Protein AF-A0A1F3ESB6-F1 (afdb_monomer)

Secondary structure (DSSP, 8-state):
-HHHHHS-S-GGGS-HHHHHHHHHHHHHHHHHHHHS--BSSTT-B---HHHHHHHHHHHH-HHHHHHHHHHHHHHHHHH-STTHHHHHHHHHHHHHHHHHHHHH-TTTTTS-HHHHHHHHHHHHHHHHHHHGGGS-HHHHHHHHHHHHHHHHHHHHHHHHHHHHHHHHHHHHHHHHHHHHHHHHHHHHHHHTT-PPPEEEETTTTEEEE---

Foldseek 3Di:
DLLLVQLDPCLVPDDLVNLLVLLVVLLVVLVVCVVDFDPPDVLATDPLSLLSLLLCCQRSHDSSSVSSLCSNLVVLCVVDDQCSQLVNQLSVLSNVLSNCLNVVPVCCLPPPVLVSQLVSLQVSLVVSLVSLVSGDPVCSVVHCVVVVVCSNPVRSVVSSVVNVVSSCVSVVSVVVVVVVVVVVVVVCVCVVPVAWDWDADPVVRDIDTDDD

Mean predicted aligned error: 8.7 Å

Nearest PDB structures (foldseek):
  3p5n-assembly1_B  TM=6.192E-01  e=6.465E-02  Staphylococcus aureus subsp. aureus TCH60
  5kc4-assembly1_A  TM=6.763E-01  e=2.642E-01  Thermotoga maritima MSB8
  4tkr-assembly1_A  TM=5.508E-01  e=2.773E-01  Listeria monocytogenes
  3rlb-assembly2_B  TM=5.248E-01  e=3.711E-01  Lactococcus cremoris subsp. cremoris NZ9000

Structure (mmCIF, N/CA/C/O backbone):
data_AF-A0A1F3ESB6-F1
#
_entry.id   AF-A0A1F3ESB6-F1
#
loop_
_atom_site.group_PDB
_atom_site.id
_atom_site.type_symbol
_atom_site.label_atom_id
_atom_site.label_alt_id
_atom_site.label_comp_id
_atom_site.label_asym_id
_atom_site.label_entity_id
_atom_site.label_seq_id
_atom_site.pdbx_PDB_ins_code
_atom_site.Cartn_x
_atom_site.Cartn_y
_atom_site.Cartn_z
_atom_site.occupancy
_atom_site.B_iso_or_equiv
_atom_site.auth_seq_id
_atom_site.auth_comp_id
_atom_site.auth_asym_id
_atom_site.auth_atom_id
_atom_site.pdbx_PDB_model_num
ATOM 1 N N . MET A 1 1 ? -1.975 -8.663 21.897 1.00 48.38 1 MET A N 1
ATOM 2 C CA . MET A 1 1 ? -1.328 -7.373 22.244 1.00 48.38 1 MET A CA 1
ATOM 3 C C . MET A 1 1 ? -0.694 -6.646 21.050 1.00 48.38 1 MET A C 1
ATOM 5 O O . MET A 1 1 ? -1.066 -5.509 20.803 1.00 48.38 1 MET A O 1
ATOM 9 N N . LEU A 1 2 ? 0.247 -7.240 20.294 1.00 40.19 2 LEU A N 1
ATOM 10 C CA . LEU A 1 2 ? 0.890 -6.563 19.142 1.00 40.19 2 LEU A CA 1
ATOM 11 C C . LEU A 1 2 ? -0.073 -6.343 17.956 1.00 40.19 2 LEU A C 1
ATOM 13 O O . LEU A 1 2 ? -0.133 -5.248 17.402 1.00 40.19 2 LEU A O 1
ATOM 17 N N . TYR A 1 3 ? -0.873 -7.361 17.626 1.00 48.06 3 TYR A N 1
ATOM 18 C CA . TYR A 1 3 ? -1.925 -7.314 16.599 1.00 48.06 3 TYR A CA 1
ATOM 19 C C . TYR A 1 3 ? -3.021 -6.276 16.917 1.00 48.06 3 TYR A C 1
ATOM 21 O O . TYR A 1 3 ? -3.396 -5.463 16.074 1.00 48.06 3 TYR A O 1
ATOM 29 N N . ASP A 1 4 ? -3.437 -6.237 18.179 1.00 52.25 4 ASP A N 1
ATOM 30 C CA . ASP A 1 4 ? -4.459 -5.346 18.749 1.00 52.25 4 ASP A CA 1
ATOM 31 C C . ASP A 1 4 ? -4.099 -3.853 18.636 1.00 52.25 4 ASP A C 1
ATOM 33 O O . ASP A 1 4 ? -4.958 -2.976 18.519 1.00 52.25 4 ASP A O 1
ATOM 37 N N . TYR A 1 5 ? -2.799 -3.543 18.651 1.00 55.94 5 TYR A N 1
ATOM 38 C CA . TYR A 1 5 ? -2.293 -2.175 18.576 1.00 55.94 5 TYR A CA 1
ATOM 39 C C . TYR A 1 5 ? -2.117 -1.688 17.129 1.00 55.94 5 TYR A C 1
ATOM 41 O O . TYR A 1 5 ? -2.210 -0.485 1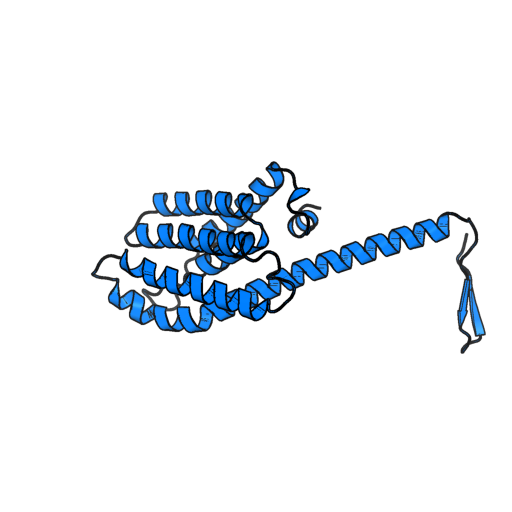6.870 1.00 55.94 5 TYR A O 1
ATOM 49 N N . PHE A 1 6 ? -1.941 -2.594 16.159 1.00 60.09 6 PHE A N 1
ATOM 50 C CA . PHE A 1 6 ? -1.857 -2.254 14.731 1.00 60.09 6 PHE A CA 1
ATOM 51 C C . PHE A 1 6 ? -3.152 -1.607 14.228 1.00 60.09 6 PHE A C 1
ATOM 53 O O . PHE A 1 6 ? -3.093 -0.554 13.595 1.00 60.09 6 PHE A O 1
ATOM 60 N N . TRP A 1 7 ? -4.306 -2.162 14.605 1.00 62.66 7 TRP A N 1
ATOM 61 C CA . TRP A 1 7 ? -5.630 -1.749 14.118 1.00 62.66 7 TRP A CA 1
ATOM 62 C C . TRP A 1 7 ? -6.307 -0.638 14.929 1.00 62.66 7 TRP A C 1
ATOM 64 O O . TRP A 1 7 ? -7.363 -0.146 14.547 1.00 62.66 7 TRP A O 1
ATOM 74 N N . SER A 1 8 ? -5.701 -0.195 16.036 1.00 56.53 8 SER A N 1
ATOM 75 C CA . SER A 1 8 ? -6.222 0.926 16.826 1.00 56.53 8 SER A CA 1
ATOM 76 C C . SER A 1 8 ? -6.292 2.216 15.995 1.00 56.53 8 SER A C 1
ATOM 78 O O . SER A 1 8 ? -5.271 2.680 15.475 1.00 56.53 8 SER A O 1
ATOM 80 N N . ARG A 1 9 ? -7.496 2.800 15.931 1.00 54.84 9 ARG A N 1
ATOM 81 C CA . ARG A 1 9 ? -7.885 4.018 15.197 1.00 54.84 9 ARG A CA 1
ATOM 82 C C . ARG A 1 9 ? -7.097 5.274 15.552 1.00 54.84 9 ARG A C 1
ATOM 84 O O . ARG A 1 9 ? -7.064 6.210 14.760 1.00 54.84 9 ARG A O 1
ATOM 91 N N . ASN A 1 10 ? -6.465 5.311 16.724 1.00 57.31 10 ASN A N 1
ATOM 92 C CA . ASN A 1 10 ? -5.791 6.511 17.203 1.00 57.31 10 ASN A CA 1
ATOM 93 C C . ASN A 1 10 ? -4.277 6.442 16.960 1.00 57.31 10 ASN A C 1
ATOM 95 O O . ASN A 1 10 ? -3.489 6.202 17.874 1.00 57.31 10 ASN A O 1
ATOM 99 N N . GLU A 1 11 ? -3.861 6.667 15.711 1.00 56.19 11 GLU A N 1
ATOM 100 C CA . GLU A 1 11 ? -2.444 6.783 15.326 1.00 56.19 11 GLU A CA 1
ATOM 101 C C . GLU A 1 11 ? -1.672 7.803 16.172 1.00 56.19 11 GLU A C 1
ATOM 103 O O . GLU A 1 11 ? -0.479 7.621 16.418 1.00 56.19 11 GLU A O 1
ATOM 108 N N . ASN A 1 12 ? -2.335 8.856 16.653 1.00 55.53 12 ASN A N 1
ATOM 109 C CA . ASN A 1 12 ? -1.712 9.895 17.474 1.00 55.53 12 ASN A CA 1
ATOM 110 C C . ASN A 1 12 ? -1.379 9.445 18.902 1.00 55.53 12 ASN A C 1
ATOM 112 O O . ASN A 1 12 ? -0.538 10.066 19.540 1.00 55.53 12 ASN A O 1
ATOM 116 N N . GLN A 1 13 ? -1.969 8.351 19.392 1.00 60.22 13 GLN A N 1
ATOM 117 C CA . GLN A 1 13 ? -1.611 7.766 20.692 1.00 60.22 13 GLN A CA 1
ATOM 118 C C . GLN A 1 13 ? -0.526 6.686 20.584 1.00 60.22 13 GLN A C 1
ATOM 120 O O . GLN A 1 13 ? -0.087 6.157 21.605 1.00 60.22 13 GLN A O 1
ATOM 125 N N . LYS A 1 14 ? -0.079 6.350 19.364 1.00 69.19 14 LYS A N 1
ATOM 126 C CA . LYS A 1 14 ? 0.967 5.346 19.146 1.00 69.19 14 LYS A CA 1
ATOM 127 C C . LYS A 1 14 ? 2.354 5.966 19.258 1.00 69.19 14 LYS A C 1
ATOM 129 O O . LYS A 1 14 ? 2.662 6.926 18.552 1.00 69.19 14 LYS A O 1
ATOM 134 N N . GLY A 1 15 ? 3.209 5.381 20.098 1.00 81.62 15 GLY A N 1
ATOM 135 C CA . GLY A 1 15 ? 4.613 5.782 20.203 1.00 81.62 15 GLY A CA 1
ATOM 136 C C . GLY A 1 15 ? 5.361 5.620 18.874 1.00 81.62 15 GLY A C 1
ATOM 137 O O . GLY A 1 15 ? 5.073 4.708 18.094 1.00 81.62 15 GLY A O 1
ATOM 138 N N . TYR A 1 16 ? 6.348 6.485 18.619 1.00 83.88 16 TYR A N 1
ATOM 139 C CA . TYR A 1 16 ? 7.144 6.473 17.382 1.00 83.88 16 TYR A CA 1
ATOM 140 C C . TYR A 1 16 ? 7.791 5.110 17.091 1.00 83.88 16 TYR A C 1
ATOM 142 O O . TYR A 1 16 ? 7.778 4.662 15.946 1.00 83.88 16 TYR A O 1
ATOM 150 N N . LEU A 1 17 ? 8.274 4.412 18.127 1.00 84.06 17 LEU A N 1
ATOM 151 C CA . LEU A 1 17 ? 8.862 3.072 18.012 1.00 84.06 17 LEU A CA 1
ATOM 152 C C . LEU A 1 17 ? 7.898 2.056 17.392 1.00 84.06 17 LEU A C 1
ATOM 154 O O . LEU A 1 17 ? 8.290 1.278 16.527 1.00 84.06 17 LEU A O 1
ATOM 158 N N . PHE A 1 18 ? 6.624 2.091 17.786 1.00 84.00 18 PHE A N 1
ATOM 159 C CA . PHE A 1 18 ? 5.623 1.186 17.233 1.00 84.00 18 PHE A CA 1
ATOM 160 C C . PHE A 1 18 ? 5.353 1.487 15.757 1.00 84.00 18 PHE A C 1
ATOM 162 O O . PHE A 1 18 ? 5.265 0.569 14.946 1.00 84.00 18 PHE A O 1
ATOM 169 N N . LYS A 1 19 ? 5.255 2.771 15.389 1.00 86.44 19 LYS A N 1
ATOM 170 C CA . LYS A 1 19 ? 5.027 3.179 13.995 1.00 86.44 19 LYS A CA 1
ATOM 171 C C . LYS A 1 19 ? 6.174 2.721 13.094 1.00 86.44 19 LYS A C 1
ATOM 173 O O . LYS A 1 19 ? 5.929 2.135 12.043 1.00 86.44 19 LYS A O 1
ATOM 178 N N . ILE A 1 20 ? 7.415 2.900 13.542 1.00 88.62 20 ILE A N 1
ATOM 179 C CA . ILE A 1 20 ? 8.594 2.389 12.832 1.00 88.62 20 ILE A CA 1
ATOM 180 C C . ILE A 1 20 ? 8.535 0.859 12.734 1.00 88.62 20 ILE A C 1
ATOM 182 O O . ILE A 1 20 ? 8.682 0.320 11.642 1.00 88.62 20 ILE A O 1
ATOM 186 N N . GLY A 1 21 ? 8.233 0.159 13.833 1.00 89.69 21 GLY A N 1
ATOM 187 C CA . GLY A 1 21 ? 8.063 -1.297 13.834 1.00 89.69 21 GLY A CA 1
ATOM 188 C C . GLY A 1 21 ? 7.008 -1.776 12.832 1.00 89.69 21 GLY A C 1
ATOM 189 O O . GLY A 1 21 ? 7.244 -2.729 12.094 1.00 89.69 21 GLY A O 1
ATOM 190 N N . SER A 1 22 ? 5.878 -1.073 12.730 1.00 86.81 22 SER A N 1
ATOM 191 C CA . SER A 1 22 ? 4.832 -1.408 11.763 1.00 86.81 22 SER A CA 1
ATOM 192 C C . SER A 1 22 ? 5.274 -1.240 10.312 1.00 86.81 22 SER A C 1
ATOM 194 O O . SER A 1 22 ? 4.976 -2.091 9.476 1.00 86.81 22 SER A O 1
ATOM 196 N N . GLY A 1 23 ? 6.044 -0.194 10.017 1.00 89.19 23 GLY A N 1
ATOM 197 C CA . GLY A 1 23 ? 6.605 -0.006 8.686 1.00 89.19 23 GLY A CA 1
ATOM 198 C C . GLY A 1 23 ? 7.730 -0.984 8.354 1.00 89.19 23 GLY A C 1
ATOM 199 O O . GLY A 1 23 ? 7.845 -1.386 7.203 1.00 89.19 23 GLY A O 1
ATOM 200 N N . ILE A 1 24 ? 8.496 -1.457 9.345 1.00 93.25 24 ILE A N 1
ATOM 201 C CA . ILE A 1 24 ? 9.457 -2.557 9.156 1.00 93.25 24 ILE A CA 1
ATOM 202 C C . ILE A 1 24 ? 8.732 -3.839 8.740 1.00 93.25 24 ILE A C 1
ATOM 204 O O . ILE A 1 24 ? 9.174 -4.504 7.807 1.00 93.25 24 ILE A O 1
ATOM 208 N N . VAL A 1 25 ? 7.602 -4.169 9.376 1.00 91.31 25 VAL A N 1
ATOM 209 C CA . VAL A 1 25 ? 6.793 -5.341 8.999 1.00 91.31 25 VAL A CA 1
ATOM 210 C C . VAL A 1 25 ? 6.310 -5.222 7.553 1.00 91.31 25 VAL A C 1
ATOM 212 O O . VAL A 1 25 ? 6.532 -6.137 6.762 1.00 91.31 25 VAL A O 1
ATOM 215 N N . TRP A 1 26 ? 5.725 -4.083 7.172 1.00 90.31 26 TRP A N 1
ATOM 216 C CA . TRP A 1 26 ? 5.293 -3.844 5.789 1.00 90.31 26 TRP A CA 1
ATOM 217 C C . TRP A 1 26 ? 6.456 -3.835 4.790 1.00 90.31 26 TRP A C 1
ATOM 219 O O . TRP A 1 26 ? 6.323 -4.371 3.691 1.00 90.31 26 TRP A O 1
ATOM 229 N N . GLY A 1 27 ? 7.611 -3.293 5.184 1.00 90.56 27 GLY A N 1
ATOM 230 C CA . GLY A 1 27 ? 8.854 -3.358 4.419 1.00 90.56 27 GLY A CA 1
ATOM 231 C C . GLY A 1 27 ? 9.307 -4.798 4.177 1.00 90.56 27 GLY A C 1
ATOM 232 O O . GLY A 1 27 ? 9.636 -5.159 3.050 1.00 90.56 27 GLY A O 1
ATOM 233 N N . GLY A 1 28 ? 9.247 -5.642 5.210 1.00 93.19 28 GLY A N 1
ATOM 234 C CA . GLY A 1 28 ? 9.550 -7.069 5.130 1.00 93.19 28 GLY A CA 1
ATOM 235 C C . GLY A 1 28 ? 8.596 -7.825 4.205 1.00 93.19 28 GLY A C 1
ATOM 236 O O . GLY A 1 28 ? 9.058 -8.545 3.323 1.00 93.19 28 GLY A O 1
ATOM 237 N N . ILE A 1 29 ? 7.281 -7.608 4.338 1.00 91.38 29 ILE A N 1
ATOM 238 C CA . ILE A 1 29 ? 6.280 -8.188 3.424 1.00 91.38 29 ILE A CA 1
ATOM 239 C C . ILE A 1 29 ? 6.572 -7.750 1.982 1.00 91.38 29 ILE A C 1
ATOM 241 O O . ILE A 1 29 ? 6.557 -8.572 1.069 1.00 91.38 29 ILE A O 1
ATOM 245 N N . GLY A 1 30 ? 6.914 -6.477 1.770 1.00 88.62 30 GLY A N 1
ATOM 246 C CA . GLY A 1 30 ? 7.284 -5.969 0.452 1.00 88.62 30 GLY A CA 1
ATOM 247 C C . GLY A 1 30 ? 8.536 -6.621 -0.1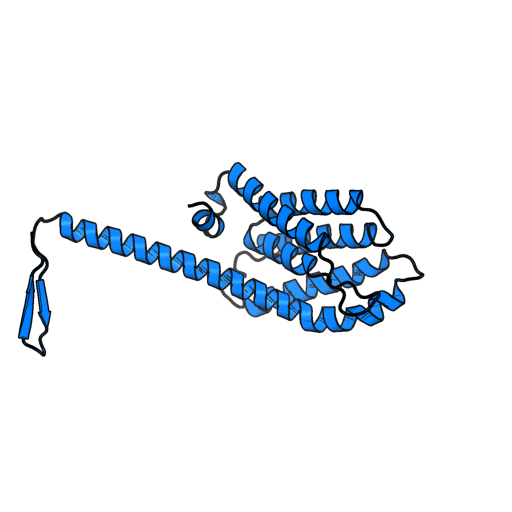29 1.00 88.62 30 GLY A C 1
ATOM 248 O O . GLY A 1 30 ? 8.541 -6.948 -1.313 1.00 88.62 30 GLY A O 1
ATOM 249 N N . ILE A 1 31 ? 9.569 -6.866 0.681 1.00 91.19 31 ILE A N 1
ATOM 250 C CA . ILE A 1 31 ? 10.760 -7.612 0.246 1.00 91.19 31 ILE A CA 1
ATOM 251 C C . ILE A 1 31 ? 10.382 -9.043 -0.148 1.00 91.19 31 ILE A C 1
ATOM 253 O O . ILE A 1 31 ? 10.800 -9.499 -1.210 1.00 91.19 31 ILE A O 1
ATOM 257 N N . VAL A 1 32 ? 9.555 -9.732 0.647 1.00 91.12 32 VAL A N 1
ATOM 258 C CA . VAL A 1 32 ? 9.068 -11.081 0.309 1.00 91.12 32 VAL A CA 1
ATOM 259 C C . VAL A 1 32 ? 8.348 -11.072 -1.040 1.00 91.12 32 VAL A C 1
ATOM 261 O O . VAL A 1 32 ? 8.670 -11.889 -1.895 1.00 91.12 32 VAL A O 1
ATOM 264 N N . LEU A 1 33 ? 7.466 -10.098 -1.285 1.00 86.81 33 LEU A N 1
ATOM 265 C CA . LEU A 1 33 ? 6.782 -9.957 -2.576 1.00 86.81 33 LEU A CA 1
ATOM 266 C C . LEU A 1 33 ? 7.736 -9.673 -3.746 1.00 86.81 33 LEU A C 1
ATOM 268 O O . LEU A 1 33 ? 7.441 -10.054 -4.875 1.00 86.81 33 LEU A O 1
ATOM 272 N N . ILE A 1 34 ? 8.873 -9.005 -3.513 1.00 84.50 34 ILE A N 1
ATOM 273 C CA . ILE A 1 34 ? 9.909 -8.838 -4.546 1.00 84.50 34 ILE A CA 1
ATOM 274 C C . ILE A 1 34 ? 10.624 -10.166 -4.823 1.00 84.50 34 ILE A C 1
ATOM 276 O O . ILE A 1 34 ? 10.931 -10.453 -5.978 1.00 84.50 34 ILE A O 1
ATOM 280 N N . LEU A 1 35 ? 10.892 -10.955 -3.781 1.00 85.94 35 LEU A N 1
ATOM 281 C CA . LEU A 1 35 ? 11.581 -12.244 -3.871 1.00 85.94 35 LEU A CA 1
ATOM 282 C C . LEU A 1 35 ? 10.721 -13.348 -4.497 1.00 85.94 35 LEU A C 1
ATOM 284 O O . LEU A 1 35 ? 11.270 -14.313 -5.023 1.00 85.94 35 LEU A O 1
ATOM 288 N N . THR A 1 36 ? 9.394 -13.210 -4.465 1.00 82.31 36 THR A N 1
ATOM 289 C CA . THR A 1 36 ? 8.445 -14.173 -5.038 1.00 82.31 36 THR A CA 1
ATOM 290 C C . THR A 1 36 ? 7.703 -13.584 -6.246 1.00 82.31 36 THR A C 1
ATOM 292 O O . THR A 1 36 ? 6.491 -13.353 -6.165 1.00 82.31 36 THR A O 1
ATOM 295 N N . PRO A 1 37 ? 8.387 -13.303 -7.374 1.00 72.75 37 PRO A N 1
ATOM 296 C CA . PRO A 1 37 ? 7.724 -12.787 -8.562 1.00 72.75 37 PRO A CA 1
ATOM 297 C C . PRO A 1 37 ? 6.735 -13.822 -9.110 1.00 72.75 37 PRO A C 1
ATOM 299 O O . PRO A 1 37 ? 7.083 -14.975 -9.368 1.00 72.75 37 PRO A O 1
ATOM 302 N N . TRP A 1 38 ? 5.485 -13.404 -9.301 1.00 64.06 38 TRP A N 1
ATOM 303 C CA . TRP A 1 38 ? 4.478 -14.237 -9.951 1.00 64.06 38 TRP A CA 1
ATOM 304 C C . TRP A 1 38 ? 4.643 -14.176 -11.471 1.00 64.06 38 TRP A C 1
ATOM 306 O O . TRP A 1 38 ? 4.441 -13.127 -12.088 1.00 64.06 38 TRP A O 1
ATOM 316 N N . HIS A 1 39 ? 5.004 -15.321 -12.055 1.00 60.31 39 HIS A N 1
ATOM 317 C CA . HIS A 1 39 ? 5.160 -15.526 -13.492 1.00 60.31 39 HIS A CA 1
ATOM 318 C C . HIS A 1 39 ? 3.907 -16.208 -14.051 1.00 60.31 39 HIS A C 1
ATOM 320 O O . HIS A 1 39 ? 3.769 -17.424 -13.956 1.00 60.31 39 HIS A O 1
ATOM 326 N N . PHE A 1 40 ? 2.981 -15.439 -14.625 1.00 49.75 40 PHE A N 1
ATOM 327 C CA . PHE A 1 40 ? 1.781 -16.010 -15.258 1.00 49.75 40 PHE A CA 1
ATOM 328 C C . PHE A 1 40 ? 2.081 -16.525 -16.684 1.00 49.75 40 PHE A C 1
ATOM 330 O O . PHE A 1 40 ? 1.422 -17.445 -17.155 1.00 49.75 40 PHE A O 1
ATOM 337 N N . VAL A 1 41 ? 3.111 -15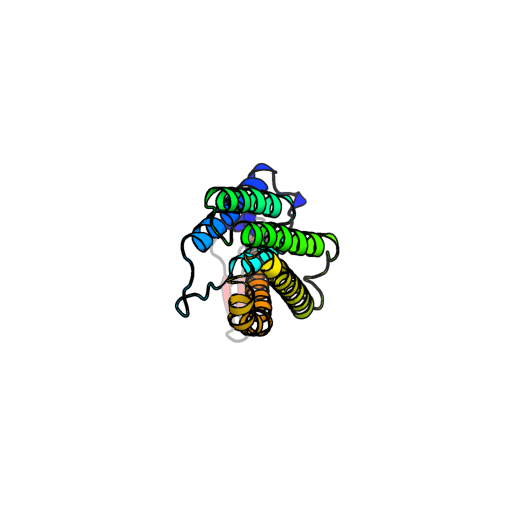.961 -17.343 1.00 51.12 41 VAL A N 1
ATOM 338 C CA . VAL A 1 41 ? 3.690 -16.347 -18.652 1.00 51.12 41 VAL A CA 1
ATOM 339 C C . VAL A 1 41 ? 5.178 -15.917 -18.662 1.00 51.12 41 VAL A C 1
ATOM 341 O O . VAL A 1 41 ? 5.498 -14.915 -18.008 1.00 51.12 41 VAL A O 1
ATOM 344 N N . PRO A 1 42 ? 6.111 -16.609 -19.358 1.00 47.00 42 PRO A N 1
ATOM 345 C CA . PRO A 1 42 ? 7.502 -16.157 -19.475 1.00 47.00 42 PRO A CA 1
ATOM 346 C C . PRO A 1 42 ? 7.580 -14.710 -19.990 1.00 47.00 42 PRO A C 1
ATOM 348 O O . PRO A 1 42 ? 7.137 -14.420 -21.096 1.00 47.00 42 PRO A O 1
ATOM 351 N N . GLY A 1 43 ? 8.117 -13.798 -19.173 1.00 48.94 43 GLY A N 1
ATOM 352 C CA . GLY A 1 43 ? 8.255 -12.372 -19.501 1.00 48.94 43 GLY A CA 1
ATOM 353 C C . GLY A 1 43 ? 7.209 -11.431 -18.885 1.00 48.94 43 GLY A C 1
ATOM 354 O O . GLY A 1 43 ? 7.399 -10.219 -18.954 1.00 48.94 43 GLY A O 1
ATOM 355 N N . ILE A 1 44 ? 6.155 -11.943 -18.231 1.00 47.66 44 ILE A N 1
ATOM 356 C CA . ILE A 1 44 ? 5.138 -11.116 -17.554 1.00 47.66 44 ILE A CA 1
ATOM 357 C C . ILE A 1 44 ? 5.361 -11.142 -16.037 1.00 47.66 44 ILE A C 1
ATOM 359 O O . ILE A 1 44 ? 5.228 -12.189 -15.402 1.00 47.66 44 ILE A O 1
ATOM 363 N N . PHE A 1 45 ? 5.672 -9.981 -15.450 1.00 57.88 45 PHE A N 1
ATOM 364 C CA . PHE A 1 45 ? 5.811 -9.795 -14.002 1.00 57.88 45 PHE A CA 1
ATOM 365 C C . PHE A 1 45 ? 4.571 -9.094 -13.439 1.00 57.88 45 PHE A C 1
ATOM 367 O O . PHE A 1 45 ? 4.312 -7.934 -13.759 1.00 57.88 45 PHE A O 1
ATOM 374 N N . PHE A 1 46 ? 3.817 -9.778 -12.577 1.00 56.00 46 PHE A N 1
ATOM 375 C CA . PHE A 1 46 ? 2.665 -9.180 -11.900 1.00 56.00 46 PHE A CA 1
ATOM 376 C C . PHE A 1 46 ? 3.113 -8.317 -10.714 1.00 56.00 46 PHE A C 1
ATOM 378 O O . PHE A 1 46 ? 3.653 -8.824 -9.732 1.00 56.00 46 PHE A O 1
ATOM 385 N N . ASP A 1 47 ? 2.874 -7.003 -10.789 1.00 71.69 47 ASP A N 1
ATOM 386 C CA . ASP A 1 47 ? 3.266 -6.066 -9.729 1.00 71.69 47 ASP A CA 1
ATOM 387 C C . ASP A 1 47 ? 2.183 -5.850 -8.655 1.00 71.69 47 ASP A C 1
ATOM 389 O O . ASP A 1 47 ? 1.476 -4.848 -8.652 1.00 71.69 47 ASP A O 1
ATOM 393 N N . THR A 1 48 ? 2.049 -6.779 -7.709 1.00 80.75 48 THR A N 1
ATOM 394 C CA . THR A 1 48 ? 1.115 -6.641 -6.568 1.00 80.75 48 THR A CA 1
ATOM 395 C C . THR A 1 48 ? 1.613 -5.676 -5.483 1.00 80.75 48 THR A C 1
ATOM 397 O O . THR A 1 48 ? 0.874 -5.324 -4.559 1.00 80.75 48 THR A O 1
ATOM 400 N N . ARG A 1 49 ? 2.867 -5.215 -5.579 1.00 87.50 49 ARG A N 1
ATOM 401 C CA . ARG A 1 49 ? 3.527 -4.404 -4.545 1.00 87.50 49 ARG A CA 1
ATOM 402 C C . ARG A 1 49 ? 2.979 -2.982 -4.503 1.00 87.50 49 ARG A C 1
ATOM 404 O O . ARG A 1 49 ? 2.860 -2.430 -3.414 1.00 87.50 49 ARG A O 1
ATOM 411 N N . SER A 1 50 ? 2.612 -2.403 -5.648 1.00 91.81 50 SER A N 1
ATOM 412 C CA . SER A 1 50 ? 1.999 -1.067 -5.726 1.00 91.81 50 SER A CA 1
ATOM 413 C C . SER A 1 50 ? 0.682 -1.000 -4.944 1.00 91.81 50 SER A C 1
ATOM 415 O O . SER A 1 50 ? 0.446 -0.050 -4.193 1.00 91.81 50 SER A O 1
ATOM 417 N N . ILE A 1 51 ? -0.140 -2.051 -5.046 1.00 93.19 51 ILE A N 1
ATOM 418 C CA . ILE A 1 51 ? -1.392 -2.206 -4.296 1.00 93.19 51 ILE A CA 1
ATOM 419 C C . ILE A 1 51 ? -1.094 -2.248 -2.799 1.00 93.19 51 ILE A C 1
ATOM 421 O O . ILE A 1 51 ? -1.624 -1.444 -2.036 1.00 93.19 51 ILE A O 1
ATOM 425 N N . MET A 1 52 ? -0.206 -3.152 -2.379 1.00 92.81 52 MET A N 1
ATOM 426 C CA . MET A 1 52 ? 0.150 -3.309 -0.970 1.00 92.81 52 MET A CA 1
ATOM 427 C C . MET A 1 52 ? 0.713 -2.010 -0.374 1.00 92.81 52 MET A C 1
ATOM 429 O O . MET A 1 52 ? 0.309 -1.608 0.712 1.00 92.81 52 MET A O 1
ATOM 433 N N . LEU A 1 53 ? 1.628 -1.342 -1.080 1.00 93.44 53 LEU A N 1
ATOM 434 C CA . LEU A 1 53 ? 2.306 -0.137 -0.602 1.00 93.44 53 LEU A CA 1
ATOM 435 C C . LEU A 1 53 ? 1.372 1.065 -0.492 1.00 93.44 53 LEU A C 1
ATOM 437 O O . LEU A 1 53 ? 1.427 1.790 0.502 1.00 93.44 53 LEU A O 1
ATOM 441 N N . SER A 1 54 ? 0.510 1.268 -1.489 1.00 95.56 54 SER A N 1
ATOM 442 C CA . SER A 1 54 ? -0.473 2.355 -1.468 1.00 95.56 54 SER A CA 1
ATOM 443 C C . SER A 1 54 ? -1.509 2.157 -0.362 1.00 95.56 54 SER A C 1
ATOM 445 O O . SER A 1 54 ? -1.794 3.093 0.384 1.00 95.56 54 SER A O 1
ATOM 447 N N . ILE A 1 55 ? -1.993 0.927 -0.177 1.00 93.81 55 ILE A N 1
ATOM 448 C CA . ILE A 1 55 ? -2.910 0.565 0.906 1.00 93.81 55 ILE A CA 1
ATOM 449 C C . ILE A 1 55 ? -2.229 0.700 2.279 1.00 93.81 55 ILE A C 1
ATOM 451 O O . ILE A 1 55 ? -2.804 1.289 3.192 1.00 93.81 55 ILE A O 1
ATOM 455 N N . ALA A 1 56 ? -0.992 0.224 2.445 1.00 91.25 56 ALA A N 1
ATOM 456 C CA . ALA A 1 56 ? -0.267 0.367 3.707 1.00 91.25 56 ALA A CA 1
ATOM 457 C C . ALA A 1 56 ? -0.077 1.850 4.079 1.00 91.25 56 ALA A C 1
ATOM 459 O O . ALA A 1 56 ? -0.345 2.248 5.212 1.00 91.25 56 ALA A O 1
ATOM 460 N N . ALA A 1 57 ? 0.306 2.686 3.114 1.00 93.81 57 ALA A N 1
ATOM 461 C CA . ALA A 1 57 ? 0.409 4.130 3.303 1.00 93.81 57 ALA A CA 1
ATOM 462 C C . ALA A 1 57 ? -0.943 4.780 3.657 1.00 93.81 57 ALA A C 1
ATOM 464 O O . ALA A 1 57 ? -1.007 5.597 4.575 1.00 93.81 57 ALA A O 1
ATOM 465 N N . LEU A 1 58 ? -2.028 4.382 2.983 1.00 93.69 58 LEU A N 1
ATOM 466 C CA . LEU A 1 58 ? -3.380 4.896 3.225 1.00 93.69 58 LEU A CA 1
ATOM 467 C C . LEU A 1 58 ? -3.899 4.577 4.640 1.00 93.69 58 LEU A C 1
ATOM 469 O O . LEU A 1 58 ? -4.618 5.379 5.240 1.00 93.69 58 LEU A O 1
ATOM 473 N N . PHE A 1 59 ? -3.584 3.392 5.167 1.00 89.06 59 PHE A N 1
ATOM 474 C CA . PHE A 1 59 ? -4.131 2.915 6.442 1.00 89.06 59 PHE A CA 1
ATOM 475 C C . PHE A 1 59 ? -3.271 3.230 7.660 1.00 89.06 59 PHE A C 1
ATOM 477 O O . PHE A 1 59 ? -3.848 3.435 8.729 1.00 89.06 59 PHE A O 1
ATOM 484 N N . PHE A 1 60 ? -1.943 3.223 7.503 1.00 86.81 60 PHE A N 1
ATOM 485 C CA . PHE A 1 60 ? -0.980 3.370 8.601 1.00 86.81 60 PHE A CA 1
ATOM 486 C C . PHE A 1 60 ? -0.249 4.723 8.602 1.00 86.81 60 PHE A C 1
ATOM 488 O O . PHE A 1 60 ? 0.558 4.990 9.497 1.00 86.81 60 PHE A O 1
ATOM 495 N N . GLY A 1 61 ? -0.507 5.571 7.604 1.00 88.56 61 GLY A N 1
ATOM 496 C CA . GLY A 1 61 ? -0.025 6.943 7.561 1.00 88.56 61 GLY A CA 1
ATOM 497 C C . GLY A 1 61 ? 1.464 7.084 7.236 1.00 88.56 61 GLY A C 1
ATOM 498 O O . GLY A 1 61 ? 2.140 6.165 6.764 1.00 88.56 61 GLY A O 1
ATOM 499 N N . SER A 1 62 ? 1.984 8.291 7.477 1.00 90.75 62 SER A N 1
ATOM 500 C CA . SER A 1 62 ? 3.297 8.736 6.985 1.00 90.75 62 SER A CA 1
ATOM 501 C C . SER A 1 62 ? 4.482 7.949 7.534 1.00 90.75 62 SER A C 1
ATOM 503 O O . SER A 1 62 ? 5.339 7.535 6.759 1.00 90.75 62 SER A O 1
ATOM 505 N N . ILE A 1 63 ? 4.550 7.708 8.847 1.00 91.19 63 ILE A N 1
ATOM 506 C CA . ILE A 1 63 ? 5.726 7.063 9.457 1.00 91.19 63 ILE A CA 1
ATOM 507 C C . ILE A 1 63 ? 5.892 5.610 8.965 1.00 91.19 63 ILE A C 1
ATOM 509 O O . ILE A 1 63 ? 6.973 5.283 8.466 1.00 91.19 63 ILE A O 1
ATOM 513 N N . PRO A 1 64 ? 4.870 4.736 9.031 1.00 91.06 64 PRO A N 1
ATOM 514 C CA . PRO A 1 64 ? 4.962 3.373 8.502 1.00 91.06 64 PRO A CA 1
ATOM 515 C C . PRO A 1 64 ? 5.134 3.338 6.978 1.00 91.06 64 PRO A C 1
ATOM 517 O O . PRO A 1 64 ? 5.918 2.537 6.473 1.00 91.06 64 PRO A O 1
ATOM 520 N N . GLY A 1 65 ? 4.466 4.235 6.242 1.00 91.94 65 GLY A N 1
ATOM 521 C CA . GLY A 1 65 ? 4.598 4.330 4.786 1.00 91.94 65 GLY A CA 1
ATOM 522 C C . GLY A 1 65 ? 6.019 4.688 4.340 1.00 91.94 65 GLY A C 1
ATOM 523 O O . GLY A 1 65 ? 6.599 3.994 3.507 1.00 91.94 65 GLY A O 1
ATOM 524 N N . ILE A 1 66 ? 6.620 5.726 4.931 1.00 95.12 66 ILE A N 1
ATOM 525 C CA . ILE A 1 66 ? 7.983 6.176 4.598 1.00 95.12 66 ILE A CA 1
ATOM 526 C C . ILE A 1 66 ? 9.023 5.123 4.988 1.00 95.12 66 ILE A C 1
ATOM 528 O O . ILE A 1 66 ? 9.958 4.868 4.234 1.00 95.12 66 ILE A O 1
ATOM 532 N N . THR A 1 67 ? 8.869 4.483 6.146 1.00 94.62 67 THR A N 1
ATOM 533 C CA . THR A 1 67 ? 9.803 3.430 6.576 1.00 94.62 67 THR A CA 1
ATOM 534 C C . THR A 1 67 ? 9.746 2.212 5.651 1.00 94.62 67 THR A C 1
ATOM 536 O O . THR A 1 67 ? 10.799 1.747 5.213 1.00 94.62 67 THR A O 1
ATOM 539 N N . ALA A 1 68 ? 8.552 1.755 5.256 1.00 94.12 68 ALA A N 1
ATOM 540 C CA . ALA A 1 68 ? 8.404 0.698 4.253 1.00 94.12 68 ALA A CA 1
ATOM 541 C C . ALA A 1 68 ? 8.994 1.109 2.889 1.00 94.12 68 ALA A C 1
ATOM 543 O O . ALA A 1 68 ? 9.715 0.326 2.269 1.00 94.12 68 ALA A O 1
ATOM 544 N N . MET A 1 69 ? 8.752 2.350 2.451 1.00 95.25 69 MET A N 1
ATOM 545 C CA . MET A 1 69 ? 9.303 2.915 1.213 1.00 95.25 69 MET A CA 1
ATOM 546 C C . MET A 1 69 ? 10.832 2.891 1.194 1.00 95.25 69 MET A C 1
ATOM 548 O O . MET A 1 69 ? 11.417 2.488 0.194 1.00 95.25 69 MET A O 1
ATOM 552 N N . ILE A 1 70 ? 11.481 3.285 2.294 1.00 95.94 70 ILE A N 1
ATOM 553 C CA . ILE A 1 70 ? 12.945 3.280 2.408 1.00 95.94 70 ILE A CA 1
ATOM 554 C C . ILE A 1 70 ? 13.481 1.851 2.325 1.00 95.94 70 ILE A C 1
ATOM 556 O O . ILE A 1 70 ? 14.398 1.595 1.552 1.00 95.94 70 ILE A O 1
ATOM 560 N N . ILE A 1 71 ? 12.899 0.915 3.080 1.00 95.31 71 ILE A N 1
ATOM 561 C CA . ILE A 1 71 ? 13.348 -0.485 3.119 1.00 95.31 71 ILE A CA 1
ATOM 562 C C . ILE A 1 71 ? 13.240 -1.129 1.732 1.00 95.31 71 ILE A C 1
ATOM 564 O O . ILE A 1 71 ? 14.210 -1.688 1.218 1.00 95.31 71 ILE A O 1
ATOM 568 N N . ILE A 1 72 ? 12.067 -1.020 1.109 1.00 93.19 72 ILE A N 1
ATOM 569 C CA . ILE A 1 72 ? 11.774 -1.651 -0.181 1.00 93.19 72 ILE A CA 1
ATOM 570 C C . ILE A 1 72 ? 12.527 -0.942 -1.310 1.00 93.19 72 ILE A C 1
ATOM 572 O O . ILE A 1 72 ? 13.093 -1.602 -2.180 1.00 93.19 72 ILE A O 1
ATOM 576 N N . GLY A 1 73 ? 12.567 0.393 -1.291 1.00 92.19 73 GLY A N 1
ATOM 577 C CA . GLY A 1 73 ? 13.289 1.200 -2.270 1.00 92.19 73 GLY A CA 1
ATOM 578 C C . GLY A 1 73 ? 14.791 0.931 -2.237 1.00 92.19 73 GLY A C 1
ATOM 579 O O . GLY A 1 73 ? 15.384 0.687 -3.285 1.00 92.19 73 GLY A O 1
ATOM 580 N N . ALA A 1 74 ? 15.396 0.878 -1.046 1.00 94.81 74 ALA A N 1
ATOM 581 C CA . ALA A 1 74 ? 16.804 0.522 -0.891 1.00 94.81 74 ALA A CA 1
ATOM 582 C C . ALA A 1 74 ? 17.073 -0.888 -1.422 1.00 94.81 74 ALA A C 1
ATOM 584 O O . ALA A 1 74 ? 17.951 -1.063 -2.265 1.00 94.81 74 ALA A O 1
ATOM 585 N N . TYR A 1 75 ? 16.274 -1.879 -1.007 1.00 92.62 75 TYR A N 1
ATOM 586 C CA . TYR A 1 75 ? 16.405 -3.248 -1.505 1.00 92.62 75 TYR A CA 1
ATOM 587 C C . TYR A 1 75 ? 16.312 -3.311 -3.036 1.00 92.62 75 TYR A C 1
ATOM 589 O O . TYR A 1 75 ? 17.101 -3.999 -3.680 1.00 92.62 75 TYR A O 1
ATOM 597 N N . ARG A 1 76 ? 15.393 -2.550 -3.642 1.00 88.12 76 ARG A N 1
ATOM 598 C CA . ARG A 1 76 ? 15.209 -2.525 -5.096 1.00 88.12 76 ARG A CA 1
ATOM 599 C C . ARG A 1 76 ? 16.391 -1.903 -5.835 1.00 88.12 76 ARG A C 1
ATOM 601 O O . ARG A 1 76 ? 16.778 -2.422 -6.879 1.00 88.12 76 ARG A O 1
ATOM 608 N N . ILE A 1 77 ? 16.965 -0.829 -5.294 1.00 90.69 77 ILE A N 1
ATOM 609 C CA . ILE A 1 77 ? 18.174 -0.200 -5.839 1.00 90.69 77 ILE A CA 1
ATOM 610 C C . ILE A 1 77 ? 19.354 -1.176 -5.757 1.00 90.69 77 ILE A C 1
ATOM 612 O O . ILE A 1 77 ? 20.059 -1.351 -6.747 1.00 90.69 77 ILE A O 1
ATOM 616 N N . PHE A 1 78 ? 19.528 -1.859 -4.619 1.00 91.81 78 PHE A N 1
ATOM 617 C CA . PHE A 1 78 ? 20.595 -2.848 -4.438 1.00 91.81 78 PHE A CA 1
ATOM 618 C C . PHE A 1 78 ? 20.433 -4.085 -5.328 1.00 91.81 78 PHE A C 1
ATOM 620 O O . PHE A 1 78 ? 21.428 -4.604 -5.824 1.00 91.81 78 PHE A O 1
ATOM 627 N N . ALA A 1 79 ? 19.202 -4.551 -5.556 1.00 86.00 79 ALA A N 1
ATOM 628 C CA . ALA A 1 79 ? 18.932 -5.697 -6.424 1.00 86.00 79 ALA A CA 1
ATOM 629 C C . ALA A 1 79 ? 19.284 -5.427 -7.902 1.00 86.00 79 ALA A C 1
ATOM 631 O O . ALA A 1 79 ? 19.609 -6.361 -8.633 1.00 86.00 79 ALA A O 1
ATOM 632 N N . GLY A 1 80 ? 19.237 -4.164 -8.344 1.00 83.00 80 GLY A N 1
ATOM 633 C CA . GLY A 1 80 ? 19.605 -3.767 -9.703 1.00 83.00 80 GLY A CA 1
ATOM 634 C C . GLY A 1 80 ? 18.717 -4.369 -10.807 1.00 83.00 80 GLY A C 1
ATOM 635 O O . GLY A 1 80 ? 17.573 -4.771 -10.581 1.00 83.00 80 GLY A O 1
ATOM 636 N N . GLY A 1 81 ? 19.236 -4.376 -12.040 1.00 81.12 81 GLY A N 1
ATOM 637 C CA . GLY A 1 81 ? 18.567 -4.910 -13.234 1.00 81.12 81 GLY A CA 1
ATOM 638 C C . GLY A 1 81 ? 17.840 -3.868 -14.098 1.00 81.12 81 GLY A C 1
ATOM 639 O O . GLY A 1 81 ? 17.622 -2.727 -13.693 1.00 81.12 81 GLY A O 1
ATOM 640 N N . ALA A 1 82 ? 17.429 -4.278 -15.304 1.00 73.25 82 ALA A N 1
ATOM 641 C CA . ALA A 1 82 ? 16.800 -3.406 -16.309 1.00 73.25 82 ALA A CA 1
ATOM 642 C C . ALA A 1 82 ? 15.518 -2.699 -15.816 1.00 73.25 82 ALA A C 1
ATOM 644 O O . ALA A 1 82 ? 15.203 -1.596 -16.250 1.00 73.25 82 ALA A O 1
ATOM 645 N N . GLY A 1 83 ? 14.794 -3.313 -14.873 1.00 80.62 83 GLY A N 1
ATOM 646 C CA . GLY A 1 83 ? 13.592 -2.756 -14.242 1.00 80.62 83 GLY A CA 1
ATOM 647 C C . GLY A 1 83 ? 13.824 -2.113 -12.871 1.00 80.62 83 GLY A C 1
ATOM 648 O O . GLY A 1 83 ? 12.863 -1.967 -12.108 1.00 80.62 83 GLY A O 1
ATOM 649 N N . ALA A 1 84 ? 15.070 -1.795 -12.500 1.00 84.81 84 ALA A N 1
ATOM 650 C CA . ALA A 1 84 ? 15.386 -1.186 -11.206 1.00 84.81 84 ALA A CA 1
ATOM 651 C C . ALA A 1 84 ? 14.832 0.237 -11.104 1.00 84.81 84 ALA A C 1
ATOM 653 O O . ALA A 1 84 ? 14.093 0.527 -10.168 1.00 84.81 84 ALA A O 1
ATOM 654 N N . ALA A 1 85 ? 15.125 1.093 -12.090 1.00 88.00 85 ALA A N 1
ATOM 655 C CA . ALA A 1 85 ? 14.661 2.482 -12.111 1.00 88.00 85 ALA A CA 1
ATOM 656 C C . ALA A 1 85 ? 13.128 2.562 -12.086 1.00 88.00 85 ALA A C 1
ATOM 658 O O . ALA A 1 85 ? 12.559 3.211 -11.213 1.00 88.00 85 ALA A O 1
ATOM 659 N N . MET A 1 86 ? 12.464 1.820 -12.978 1.00 89.38 86 MET A N 1
ATOM 660 C CA . MET A 1 86 ? 11.003 1.716 -13.006 1.00 89.38 86 MET A CA 1
ATOM 661 C C . MET A 1 86 ? 10.447 1.220 -11.664 1.00 89.38 86 MET A C 1
ATOM 663 O O . MET A 1 86 ? 9.609 1.890 -11.067 1.00 89.38 86 MET A O 1
ATOM 667 N N . GLY A 1 87 ? 10.952 0.095 -11.144 1.00 87.25 87 GLY A N 1
ATOM 668 C CA . GLY A 1 87 ? 10.438 -0.497 -9.908 1.00 87.25 87 GLY A CA 1
ATOM 669 C C . GLY A 1 87 ? 10.625 0.399 -8.682 1.00 87.25 87 GLY A C 1
ATOM 670 O O . GLY A 1 87 ? 9.727 0.494 -7.852 1.00 87.25 87 GLY A O 1
ATOM 671 N N . THR A 1 88 ? 11.757 1.096 -8.582 1.00 91.19 88 THR A N 1
ATOM 672 C CA . THR A 1 88 ? 11.993 2.072 -7.513 1.00 91.19 88 THR A CA 1
ATOM 673 C C . THR A 1 88 ? 11.000 3.226 -7.624 1.00 91.19 88 THR A C 1
ATOM 675 O O . THR A 1 88 ? 10.314 3.527 -6.650 1.00 91.19 88 THR A O 1
ATOM 678 N N . THR A 1 89 ? 10.820 3.816 -8.809 1.00 93.44 89 THR A N 1
ATOM 679 C CA . THR A 1 89 ? 9.843 4.898 -9.012 1.00 93.44 89 THR A CA 1
ATOM 680 C C . THR A 1 89 ? 8.414 4.462 -8.678 1.00 93.44 89 THR A C 1
ATOM 682 O O . THR A 1 89 ? 7.673 5.228 -8.060 1.00 93.44 89 THR A O 1
ATOM 685 N N . VAL A 1 90 ? 8.028 3.221 -8.991 1.00 93.19 90 VAL A N 1
ATOM 686 C CA . VAL A 1 90 ? 6.716 2.666 -8.611 1.00 93.19 90 VAL A CA 1
ATOM 687 C C . VAL A 1 90 ? 6.556 2.579 -7.092 1.00 93.19 90 VAL A C 1
ATOM 689 O O . VAL A 1 90 ? 5.503 2.950 -6.575 1.00 93.19 90 VAL A O 1
ATOM 692 N N . VAL A 1 91 ? 7.587 2.150 -6.355 1.00 93.75 91 VAL A N 1
ATOM 693 C CA . VAL A 1 91 ? 7.560 2.113 -4.880 1.00 93.75 91 VAL A CA 1
ATOM 694 C C . VAL A 1 91 ? 7.324 3.514 -4.311 1.00 93.75 91 VAL A C 1
ATOM 696 O O . VAL A 1 91 ? 6.412 3.704 -3.505 1.00 93.75 91 VAL A O 1
ATOM 699 N N . PHE A 1 92 ? 8.092 4.506 -4.771 1.00 95.62 92 PHE A N 1
ATOM 700 C CA . PHE A 1 92 ? 7.969 5.892 -4.308 1.00 95.62 92 PHE A CA 1
ATOM 701 C C . PHE A 1 92 ? 6.600 6.498 -4.632 1.00 95.62 92 PHE A C 1
ATOM 703 O O . PHE A 1 92 ? 5.946 7.063 -3.752 1.00 95.62 92 PHE A O 1
ATOM 710 N N . THR A 1 93 ? 6.149 6.370 -5.881 1.00 96.56 93 THR A N 1
ATOM 711 C CA . THR A 1 93 ? 4.864 6.924 -6.330 1.00 96.56 93 THR A CA 1
ATOM 712 C C . THR A 1 93 ? 3.680 6.252 -5.641 1.00 96.56 93 THR A C 1
ATOM 714 O O . THR A 1 93 ? 2.788 6.956 -5.178 1.00 96.56 93 THR A O 1
ATOM 717 N N . SER A 1 94 ? 3.690 4.926 -5.472 1.00 95.88 94 SER A N 1
ATOM 718 C CA . SER A 1 94 ? 2.601 4.192 -4.806 1.00 95.88 94 SER A CA 1
ATOM 719 C C . SER A 1 94 ? 2.431 4.612 -3.347 1.00 95.88 94 SER A C 1
ATOM 721 O O . SER A 1 94 ? 1.313 4.889 -2.910 1.00 95.88 94 SER A O 1
ATOM 723 N N . VAL A 1 95 ? 3.537 4.707 -2.598 1.00 96.50 95 VAL A N 1
ATOM 724 C CA . VAL A 1 95 ? 3.503 5.171 -1.202 1.00 96.50 95 VAL A CA 1
ATOM 725 C C . VAL A 1 95 ? 3.055 6.625 -1.144 1.00 96.50 95 VAL A C 1
ATOM 727 O O . VAL A 1 95 ? 2.181 6.965 -0.354 1.00 96.50 95 VAL A O 1
ATOM 730 N N . THR A 1 96 ? 3.599 7.478 -2.012 1.00 97.12 96 THR A N 1
ATOM 731 C CA . THR A 1 96 ? 3.262 8.904 -2.027 1.00 97.12 96 THR A CA 1
ATOM 732 C C . THR A 1 96 ? 1.780 9.118 -2.321 1.00 97.12 96 THR A C 1
ATOM 734 O O . THR A 1 96 ? 1.133 9.863 -1.596 1.00 97.12 96 THR A O 1
ATOM 737 N N . ILE A 1 97 ? 1.204 8.428 -3.309 1.00 97.50 97 ILE A N 1
ATOM 738 C CA . ILE A 1 97 ? -0.231 8.523 -3.613 1.00 97.50 97 ILE A CA 1
ATOM 739 C C . ILE A 1 97 ? -1.071 8.082 -2.409 1.00 97.50 97 ILE A C 1
ATOM 741 O O . ILE A 1 97 ? -1.993 8.802 -2.032 1.00 97.50 97 ILE A O 1
ATOM 745 N N . GLY A 1 98 ? -0.730 6.961 -1.764 1.00 96.31 98 GLY A N 1
ATOM 746 C CA . GLY A 1 98 ? -1.431 6.502 -0.560 1.00 96.31 98 GLY A CA 1
ATOM 747 C C . GLY A 1 98 ? -1.361 7.508 0.597 1.00 96.31 98 GLY A C 1
ATOM 748 O O . GLY A 1 98 ? -2.372 7.777 1.244 1.00 96.31 98 GLY A O 1
ATOM 749 N N . LEU A 1 99 ? -0.198 8.135 0.813 1.00 95.56 99 LEU A N 1
ATOM 750 C CA . LEU A 1 99 ? -0.008 9.172 1.836 1.00 95.56 99 LEU A CA 1
ATOM 751 C C . LEU A 1 99 ? -0.756 10.468 1.519 1.00 95.56 99 LEU A C 1
ATOM 753 O O . LEU A 1 99 ? -1.337 11.073 2.419 1.00 95.56 99 LEU A O 1
ATOM 757 N N . LEU A 1 100 ? -0.756 10.898 0.256 1.00 96.50 100 LEU A N 1
ATOM 758 C CA . LEU A 1 100 ? -1.514 12.068 -0.186 1.00 96.50 100 LEU A CA 1
ATOM 759 C C . LEU A 1 100 ? -3.011 11.839 0.024 1.00 96.50 100 LEU A C 1
ATOM 761 O O . LEU A 1 100 ? -3.703 12.732 0.509 1.00 96.50 100 LEU A O 1
ATOM 765 N N . TRP A 1 101 ? -3.501 10.636 -0.277 1.00 95.88 101 TRP A N 1
ATOM 766 C CA . TRP A 1 101 ? -4.893 10.270 -0.032 1.00 95.88 101 TRP A CA 1
ATOM 767 C C . TRP A 1 101 ? -5.221 10.269 1.464 1.00 95.88 101 TRP A C 1
ATOM 769 O O . TRP A 1 101 ? -6.212 10.869 1.873 1.00 95.88 101 TRP A O 1
ATOM 779 N N . TRP A 1 102 ? -4.353 9.678 2.291 1.00 92.31 102 TRP A N 1
ATOM 780 C CA . TRP A 1 102 ? -4.482 9.698 3.751 1.00 92.31 102 TRP A CA 1
ATOM 781 C C . TRP A 1 102 ? -4.533 11.125 4.315 1.00 92.31 102 TRP A C 1
ATOM 783 O O . TRP A 1 102 ? -5.376 11.418 5.161 1.00 92.31 102 TRP A O 1
ATOM 793 N N . TYR A 1 103 ? -3.679 12.026 3.823 1.00 91.56 103 TYR A N 1
ATOM 794 C CA . TYR A 1 103 ? -3.578 13.397 4.324 1.00 91.56 103 TYR A CA 1
ATOM 795 C C . TYR A 1 103 ? -4.723 14.305 3.847 1.00 91.56 103 TYR A C 1
ATOM 797 O O . TYR A 1 103 ? -5.309 15.033 4.646 1.00 91.56 103 TYR A O 1
ATOM 805 N N . PHE A 1 104 ? -5.068 14.270 2.555 1.00 93.19 104 PHE A N 1
ATOM 806 C CA . PHE A 1 104 ? -6.054 15.187 1.965 1.00 93.19 104 PHE A CA 1
ATOM 807 C C . PHE A 1 104 ? -7.505 14.695 2.041 1.00 93.19 104 PHE A C 1
ATOM 809 O O . PHE A 1 104 ? -8.427 15.489 1.832 1.00 93.19 104 PHE A O 1
ATOM 816 N N . ARG A 1 105 ? -7.743 13.408 2.323 1.00 90.62 105 ARG A N 1
ATOM 817 C CA . ARG A 1 105 ? -9.090 12.817 2.408 1.00 90.62 105 ARG A CA 1
ATOM 818 C C . ARG A 1 105 ? -9.361 12.190 3.783 1.00 90.62 105 ARG A C 1
ATOM 820 O O . ARG A 1 105 ? -9.690 11.014 3.837 1.00 90.62 105 ARG A O 1
ATOM 827 N N . PRO A 1 106 ? -9.308 12.929 4.905 1.00 83.75 106 PRO A N 1
ATOM 828 C CA . PRO A 1 106 ? -9.436 12.346 6.251 1.00 83.75 106 PRO A CA 1
ATOM 829 C C . PRO A 1 106 ? -10.739 11.552 6.490 1.00 83.75 106 PRO A C 1
ATOM 831 O O . PRO A 1 106 ? -10.742 10.595 7.261 1.00 83.75 106 PRO A O 1
ATOM 834 N N . ASP A 1 107 ? -11.831 11.891 5.794 1.00 85.75 107 ASP A N 1
ATOM 835 C CA . ASP A 1 107 ? -13.132 11.208 5.894 1.00 85.75 107 ASP A CA 1
ATOM 836 C C . ASP A 1 107 ? -13.355 10.100 4.844 1.00 85.75 107 ASP A C 1
ATOM 838 O O . ASP A 1 107 ? -14.486 9.631 4.675 1.00 85.75 107 ASP A O 1
ATOM 842 N N . TRP A 1 108 ? -12.301 9.642 4.151 1.00 87.00 108 TRP A N 1
ATOM 843 C CA . TRP A 1 108 ? -12.402 8.641 3.076 1.00 87.00 108 TRP A CA 1
ATOM 844 C C . TRP A 1 108 ? -13.126 7.349 3.503 1.00 87.00 108 TRP A C 1
ATOM 846 O O . TRP A 1 108 ? -13.764 6.694 2.682 1.00 87.00 108 TRP A O 1
ATOM 856 N N . ARG A 1 109 ? -13.087 7.009 4.801 1.00 84.44 109 ARG A N 1
ATOM 857 C CA . ARG A 1 109 ? -13.718 5.807 5.379 1.00 84.44 109 ARG A CA 1
ATOM 858 C C . ARG A 1 109 ? -15.235 5.911 5.581 1.00 84.44 109 ARG A C 1
ATOM 860 O O . ARG A 1 109 ? -15.891 4.884 5.663 1.00 84.44 109 ARG A O 1
ATOM 867 N N . ARG A 1 110 ? -15.803 7.117 5.716 1.00 79.31 110 ARG A N 1
ATOM 868 C CA . ARG A 1 110 ? -17.184 7.306 6.222 1.00 79.31 110 ARG A CA 1
ATOM 869 C C . ARG A 1 110 ? -18.262 7.421 5.150 1.00 79.31 110 ARG A C 1
ATOM 871 O O . ARG A 1 110 ? -19.427 7.188 5.445 1.00 79.31 110 ARG A O 1
ATOM 878 N N . LYS A 1 111 ? -17.898 7.858 3.945 1.00 74.75 111 LYS A N 1
ATOM 879 C CA . LYS A 1 111 ? -18.848 8.046 2.841 1.00 74.75 111 LYS A CA 1
ATOM 880 C C . LYS A 1 111 ? -18.684 6.922 1.824 1.00 74.75 111 LYS A C 1
ATOM 882 O O . LYS A 1 111 ? -19.072 5.787 2.065 1.00 74.75 111 LYS A O 1
ATOM 887 N N . ASN A 1 112 ? -18.051 7.238 0.703 1.00 87.25 112 ASN A N 1
ATOM 888 C CA . ASN A 1 112 ? -17.955 6.366 -0.454 1.00 87.25 112 ASN A CA 1
ATOM 889 C C . ASN A 1 112 ? -16.597 5.663 -0.467 1.00 87.25 112 ASN A C 1
ATOM 891 O O . ASN A 1 112 ? -15.831 5.835 -1.412 1.00 87.25 112 ASN A O 1
ATOM 895 N N . TYR A 1 113 ? -16.289 4.885 0.576 1.00 91.25 113 TYR A N 1
ATOM 896 C CA . TYR A 1 113 ? -14.981 4.231 0.698 1.00 91.25 113 TYR A CA 1
ATOM 897 C C . TYR A 1 113 ? -14.656 3.353 -0.522 1.00 91.25 113 TYR A C 1
ATOM 899 O O . TYR A 1 113 ? -13.512 3.328 -0.959 1.00 91.25 113 TYR A O 1
ATOM 907 N N . LEU A 1 114 ? -15.658 2.709 -1.136 1.00 93.12 114 LEU A N 1
ATOM 908 C CA . LEU A 1 114 ? -15.490 1.950 -2.383 1.00 93.12 114 LEU A CA 1
ATOM 909 C C . LEU A 1 114 ? -14.981 2.826 -3.532 1.00 93.12 114 LEU A C 1
ATOM 911 O O . LEU A 1 114 ? -14.065 2.433 -4.249 1.00 93.12 114 LEU A O 1
ATOM 915 N N . LEU A 1 115 ? -15.562 4.017 -3.694 1.00 92.94 115 LEU A N 1
ATOM 916 C CA . LEU A 1 115 ? -15.192 4.950 -4.754 1.00 92.94 115 LEU A CA 1
ATOM 917 C C . LEU A 1 115 ? -13.825 5.582 -4.482 1.00 92.94 115 LEU A C 1
ATOM 919 O O . LEU A 1 115 ? -13.036 5.717 -5.408 1.00 92.94 115 LEU A O 1
ATOM 923 N N . GLU A 1 116 ? -13.522 5.918 -3.228 1.00 94.94 116 GLU A N 1
ATOM 924 C CA . GLU A 1 116 ? -12.209 6.436 -2.822 1.00 94.94 116 GLU A CA 1
ATOM 925 C C . GLU A 1 116 ? -11.100 5.399 -3.057 1.00 94.94 116 GLU A C 1
ATOM 927 O O . GLU A 1 116 ? -10.077 5.716 -3.661 1.00 94.94 116 GLU A O 1
ATOM 932 N N . LEU A 1 117 ? -11.323 4.140 -2.662 1.00 95.31 117 LEU A N 1
ATOM 933 C CA . LEU A 1 117 ? -10.383 3.041 -2.900 1.00 95.31 117 LEU A CA 1
ATOM 934 C C . LEU A 1 117 ? -10.213 2.747 -4.396 1.00 95.31 117 LEU A C 1
ATOM 936 O O . LEU A 1 117 ? -9.091 2.522 -4.848 1.00 95.31 117 LEU A O 1
ATOM 940 N N . ALA A 1 118 ? -11.300 2.783 -5.174 1.00 95.12 118 ALA A N 1
ATOM 941 C CA . ALA A 1 118 ? -11.246 2.598 -6.621 1.00 95.12 118 ALA A CA 1
ATOM 942 C C . ALA A 1 118 ? -10.494 3.748 -7.305 1.00 95.12 118 ALA A C 1
ATOM 944 O O . ALA A 1 118 ? -9.627 3.497 -8.136 1.00 95.12 118 ALA A O 1
ATOM 945 N N . ALA A 1 119 ? -10.772 4.999 -6.930 1.00 95.62 119 ALA A N 1
ATOM 946 C CA . ALA A 1 119 ? -10.109 6.178 -7.479 1.00 95.62 119 ALA A CA 1
ATOM 947 C C . ALA A 1 119 ? -8.613 6.200 -7.139 1.00 95.62 119 ALA A C 1
ATOM 949 O O . ALA A 1 119 ? -7.785 6.435 -8.024 1.00 95.62 119 ALA A O 1
ATOM 950 N N . MET A 1 120 ? -8.250 5.892 -5.889 1.00 96.44 120 MET A N 1
ATOM 951 C CA . MET A 1 120 ? -6.852 5.747 -5.485 1.00 96.44 120 MET A CA 1
ATOM 952 C C . MET A 1 120 ? -6.184 4.606 -6.258 1.00 96.44 120 MET A C 1
ATOM 954 O O . MET A 1 120 ? -5.113 4.800 -6.827 1.00 96.44 120 MET A O 1
ATOM 958 N N . GLY A 1 121 ? -6.837 3.442 -6.344 1.00 95.06 121 GLY A N 1
ATOM 959 C CA . GLY A 1 121 ? -6.356 2.291 -7.101 1.00 95.06 121 GLY A CA 1
ATOM 960 C C . GLY A 1 121 ? -6.091 2.642 -8.562 1.00 95.06 121 GLY A C 1
ATOM 961 O O . GLY A 1 121 ? -4.981 2.442 -9.040 1.00 95.06 121 GLY A O 1
ATOM 962 N N . ILE A 1 122 ? -7.052 3.239 -9.265 1.00 95.81 122 ILE A N 1
ATOM 963 C CA . ILE A 1 122 ? -6.872 3.692 -10.652 1.00 95.81 122 ILE A CA 1
ATOM 964 C C . ILE A 1 122 ? -5.693 4.666 -10.754 1.00 95.81 122 ILE A C 1
ATOM 966 O O . ILE A 1 122 ? -4.837 4.495 -11.616 1.00 95.81 122 ILE A O 1
ATOM 970 N N . THR A 1 123 ? -5.595 5.639 -9.846 1.00 96.69 123 THR A N 1
ATOM 971 C CA . THR A 1 123 ? -4.503 6.628 -9.845 1.00 96.69 123 THR A CA 1
ATOM 972 C C . THR A 1 123 ? -3.134 5.958 -9.705 1.00 96.69 123 THR A C 1
ATOM 974 O O . THR A 1 123 ? -2.236 6.228 -10.501 1.00 96.69 123 THR A O 1
ATOM 977 N N . VAL A 1 124 ? -2.975 5.041 -8.745 1.00 96.00 124 VAL A N 1
ATOM 978 C CA . VAL A 1 124 ? -1.727 4.288 -8.534 1.00 96.00 124 VAL A CA 1
ATOM 979 C C . VAL A 1 124 ? -1.342 3.500 -9.784 1.00 96.00 124 VAL A C 1
ATOM 981 O O . VAL A 1 124 ? -0.188 3.541 -10.204 1.00 96.00 124 VAL A O 1
ATOM 984 N N . HIS A 1 125 ? -2.298 2.816 -10.411 1.00 93.06 125 HIS A N 1
ATOM 985 C CA . HIS A 1 125 ? -2.019 1.961 -11.563 1.00 93.06 125 HIS A CA 1
ATOM 986 C C . HIS A 1 125 ? -1.760 2.757 -12.846 1.00 93.06 125 HIS A C 1
ATOM 988 O O . HIS A 1 125 ? -0.880 2.378 -13.614 1.00 93.06 125 HIS A O 1
ATOM 994 N N . LEU A 1 126 ? -2.425 3.8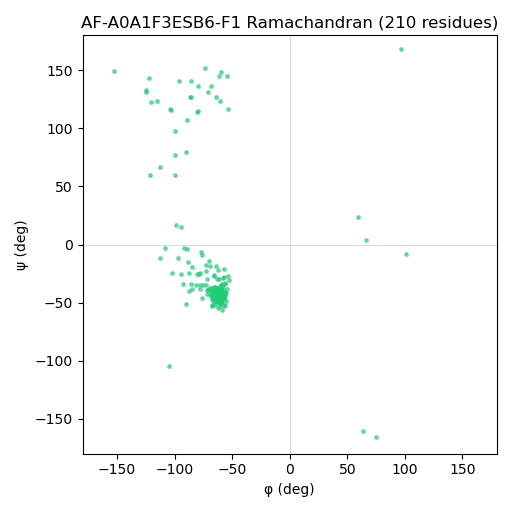97 -13.048 1.00 94.62 126 LEU A N 1
ATOM 995 C CA . LEU A 1 126 ? -2.105 4.816 -14.144 1.00 94.62 126 LEU A CA 1
ATOM 996 C C . LEU A 1 126 ? -0.693 5.392 -13.999 1.00 94.62 126 LEU A C 1
ATOM 998 O O . LEU A 1 126 ? 0.060 5.429 -14.971 1.00 94.62 126 LEU A O 1
ATOM 1002 N N . VAL A 1 127 ? -0.304 5.793 -12.786 1.00 95.44 127 VAL A N 1
ATOM 1003 C CA . VAL A 1 127 ? 1.056 6.284 -12.522 1.00 95.44 127 VAL A CA 1
ATOM 1004 C C . VAL A 1 127 ? 2.084 5.166 -12.691 1.00 95.44 127 VAL A C 1
ATOM 1006 O O . VAL A 1 127 ? 3.140 5.399 -13.276 1.00 95.44 127 VAL A O 1
ATOM 1009 N N . MET A 1 128 ? 1.773 3.939 -12.266 1.00 92.06 128 MET A N 1
ATOM 1010 C CA . MET A 1 128 ? 2.639 2.779 -12.488 1.00 92.06 128 MET A CA 1
ATOM 1011 C C . MET A 1 128 ? 2.824 2.474 -13.980 1.00 92.06 128 MET A C 1
ATOM 1013 O O . MET A 1 128 ? 3.956 2.257 -14.412 1.00 92.06 128 MET A O 1
ATOM 1017 N N . LEU A 1 129 ? 1.760 2.550 -14.787 1.00 91.75 129 LEU A N 1
ATOM 1018 C CA . LEU A 1 129 ? 1.874 2.441 -16.242 1.00 91.75 129 LEU A CA 1
ATOM 1019 C C . LEU A 1 129 ? 2.732 3.570 -16.818 1.00 91.75 129 LEU A C 1
ATOM 1021 O O . LEU A 1 129 ? 3.594 3.307 -17.649 1.00 91.75 129 LEU A O 1
ATOM 1025 N N . GLY A 1 130 ? 2.603 4.800 -16.318 1.00 92.50 130 GLY A N 1
ATOM 1026 C CA . GLY A 1 130 ? 3.516 5.898 -16.655 1.00 92.50 130 GLY A CA 1
ATOM 1027 C C . GLY A 1 130 ? 4.981 5.605 -16.293 1.00 92.50 130 GLY A C 1
ATOM 1028 O O . GLY A 1 130 ? 5.895 5.969 -17.029 1.00 92.50 130 GLY A O 1
ATOM 1029 N N . CYS A 1 131 ? 5.233 4.870 -15.209 1.00 91.06 131 CYS A N 1
ATOM 1030 C CA . CYS A 1 131 ? 6.590 4.472 -14.827 1.00 91.06 131 CYS A CA 1
ATOM 1031 C C . CYS A 1 131 ? 7.211 3.452 -15.796 1.00 91.06 131 CYS A C 1
ATOM 1033 O O . CYS A 1 131 ? 8.435 3.324 -15.830 1.00 91.06 131 CYS A O 1
ATOM 1035 N N . THR A 1 132 ? 6.419 2.751 -16.618 1.00 88.06 132 THR A N 1
ATOM 1036 C CA . THR A 1 132 ? 6.952 1.809 -17.624 1.00 88.06 132 THR A CA 1
ATOM 1037 C C . THR A 1 132 ? 7.822 2.498 -18.675 1.00 88.06 132 THR A C 1
ATOM 1039 O O . THR A 1 132 ? 8.711 1.862 -19.235 1.00 88.06 132 THR A O 1
ATOM 1042 N N . PHE A 1 133 ? 7.665 3.811 -18.881 1.00 91.06 133 PHE A N 1
ATOM 1043 C CA . PHE A 1 133 ? 8.540 4.587 -19.762 1.00 91.06 133 PHE A CA 1
ATOM 1044 C C . PHE A 1 133 ? 9.997 4.654 -19.275 1.00 91.06 133 PHE A C 1
ATOM 1046 O O . PHE A 1 133 ? 10.883 4.904 -2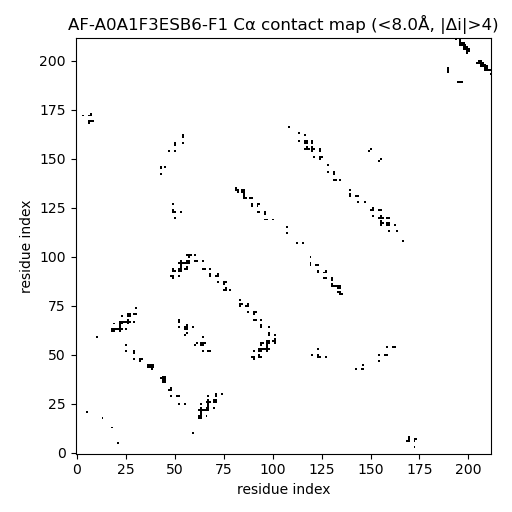0.085 1.00 91.06 133 PHE A O 1
ATOM 1053 N N . LEU A 1 134 ? 10.271 4.363 -17.995 1.00 89.69 134 LEU A N 1
ATOM 1054 C CA . LEU A 1 134 ? 11.638 4.236 -17.472 1.00 89.69 134 LEU A CA 1
ATOM 1055 C C . LEU A 1 134 ? 12.308 2.899 -17.838 1.00 89.69 134 LEU A C 1
ATOM 1057 O O . LEU A 1 134 ? 13.483 2.710 -17.527 1.00 89.69 134 LEU A O 1
ATOM 1061 N N . LEU A 1 135 ? 11.584 1.956 -18.451 1.00 87.31 135 LEU A N 1
ATOM 1062 C CA . LEU A 1 135 ? 12.182 0.722 -18.957 1.00 87.31 135 LEU A CA 1
ATOM 1063 C C . LEU A 1 135 ? 12.998 0.983 -20.236 1.00 87.31 135 LEU A C 1
ATOM 1065 O O . LEU A 1 135 ? 12.651 1.888 -21.008 1.00 87.31 135 LEU A O 1
ATOM 1069 N N . PRO A 1 136 ? 14.032 0.159 -20.501 1.00 86.25 136 PRO A N 1
ATOM 1070 C CA . PRO A 1 136 ? 14.754 0.173 -21.770 1.00 86.25 136 PRO A CA 1
ATOM 1071 C C . PRO A 1 136 ? 13.813 0.004 -22.969 1.00 86.25 136 PRO A C 1
ATOM 1073 O O . PRO A 1 136 ? 12.830 -0.739 -22.889 1.00 86.25 136 PRO A O 1
ATOM 1076 N N . ASP A 1 137 ? 14.135 0.669 -24.083 1.00 85.31 137 ASP A N 1
ATOM 1077 C CA . ASP A 1 137 ? 13.290 0.702 -25.288 1.00 85.31 137 ASP A CA 1
ATOM 1078 C C . ASP A 1 137 ? 12.965 -0.705 -25.822 1.00 85.31 137 ASP A C 1
ATOM 1080 O O . ASP A 1 137 ? 11.855 -0.941 -26.295 1.00 85.31 137 ASP A O 1
ATOM 1084 N N . GLU A 1 138 ? 13.893 -1.655 -25.662 1.00 84.81 138 GLU A N 1
ATOM 1085 C CA . GLU A 1 138 ? 13.778 -3.046 -26.123 1.00 84.81 138 GLU A CA 1
ATOM 1086 C C . GLU A 1 138 ? 12.591 -3.805 -25.510 1.00 84.81 138 GLU A C 1
ATOM 1088 O O . GLU A 1 138 ? 11.970 -4.632 -26.171 1.00 84.81 138 GLU A O 1
ATOM 1093 N N . VAL A 1 139 ? 12.258 -3.530 -24.244 1.00 83.00 139 VAL A N 1
ATOM 1094 C CA . VAL A 1 139 ? 11.239 -4.283 -23.487 1.00 83.00 139 VAL A CA 1
ATOM 1095 C C . VAL A 1 139 ? 9.991 -3.461 -23.171 1.00 83.00 139 VAL A C 1
ATOM 1097 O O . VAL A 1 139 ? 8.983 -4.022 -22.737 1.00 83.00 139 VAL A O 1
ATOM 1100 N N . ARG A 1 140 ? 10.033 -2.138 -23.380 1.00 85.50 140 ARG A N 1
ATOM 1101 C CA . ARG A 1 140 ? 8.972 -1.199 -22.985 1.00 85.50 140 ARG A CA 1
ATOM 1102 C C . ARG A 1 140 ? 7.624 -1.535 -23.619 1.00 85.50 140 ARG A C 1
ATOM 1104 O O . ARG A 1 140 ? 6.652 -1.739 -22.895 1.00 85.50 140 ARG A O 1
ATOM 1111 N N . TRP A 1 141 ? 7.569 -1.607 -24.948 1.00 87.25 141 TRP A N 1
ATOM 1112 C CA . TRP A 1 141 ? 6.312 -1.809 -25.678 1.00 87.25 141 TRP A CA 1
ATOM 1113 C C . TRP A 1 141 ? 5.696 -3.173 -25.391 1.00 87.25 141 TRP A C 1
ATOM 1115 O O . TRP A 1 141 ? 4.529 -3.247 -25.014 1.00 87.25 141 TRP A O 1
ATOM 1125 N N . ASN A 1 142 ? 6.520 -4.224 -25.420 1.00 84.81 142 ASN A N 1
ATOM 1126 C CA . ASN A 1 142 ? 6.094 -5.567 -25.042 1.00 84.81 142 ASN A CA 1
ATOM 1127 C C . A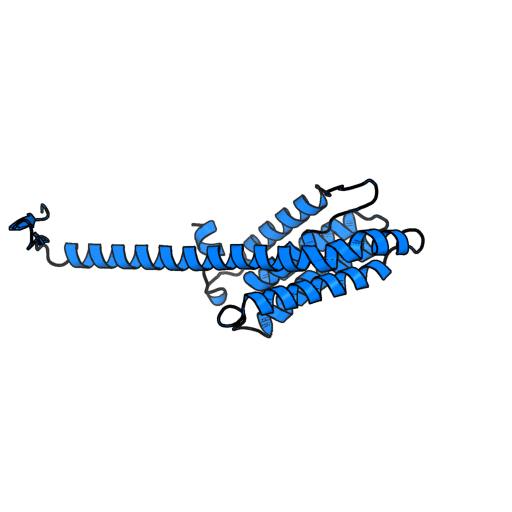SN A 1 142 ? 5.540 -5.600 -23.608 1.00 84.81 142 ASN A C 1
ATOM 1129 O O . ASN A 1 142 ? 4.540 -6.254 -23.339 1.00 84.81 142 ASN A O 1
ATOM 1133 N N . THR A 1 143 ? 6.150 -4.871 -22.670 1.00 83.94 143 THR A N 1
ATOM 1134 C CA . THR A 1 143 ? 5.640 -4.808 -21.294 1.00 83.94 143 THR A CA 1
ATOM 1135 C C . THR A 1 143 ? 4.265 -4.145 -21.247 1.00 83.94 143 THR A C 1
ATOM 1137 O O . THR A 1 143 ? 3.348 -4.720 -20.669 1.00 83.94 143 THR A O 1
ATOM 1140 N N . ILE A 1 144 ? 4.099 -2.974 -21.873 1.00 87.50 144 ILE A N 1
ATOM 1141 C CA . ILE A 1 144 ? 2.833 -2.222 -21.868 1.00 87.50 144 ILE A CA 1
ATOM 1142 C C . ILE A 1 144 ? 1.696 -3.055 -22.464 1.00 87.50 144 ILE A C 1
ATOM 1144 O O . ILE A 1 144 ? 0.652 -3.178 -21.830 1.00 87.50 144 ILE A O 1
ATOM 1148 N N . GLU A 1 145 ? 1.897 -3.661 -23.634 1.00 87.12 145 GLU A N 1
ATOM 1149 C CA . GLU A 1 145 ? 0.865 -4.465 -24.302 1.00 87.12 145 GLU A CA 1
ATOM 1150 C C . GLU A 1 145 ? 0.405 -5.649 -23.442 1.00 87.12 145 GLU A C 1
ATOM 1152 O O . GLU A 1 145 ? -0.787 -5.953 -23.386 1.00 87.12 145 GLU A O 1
ATOM 1157 N N . ASN A 1 146 ? 1.332 -6.268 -22.707 1.00 83.12 146 ASN A N 1
ATOM 1158 C CA . ASN A 1 146 ? 1.034 -7.429 -21.875 1.00 83.12 146 ASN A CA 1
ATOM 1159 C C . ASN A 1 146 ? 0.416 -7.073 -20.514 1.00 83.12 146 ASN A C 1
ATOM 1161 O O . ASN A 1 146 ? -0.408 -7.835 -20.005 1.00 83.12 146 ASN A O 1
ATOM 1165 N N . ILE A 1 147 ? 0.804 -5.949 -19.896 1.00 84.88 147 ILE A N 1
ATOM 1166 C CA . ILE A 1 147 ? 0.358 -5.619 -18.530 1.00 84.88 147 ILE A CA 1
ATOM 1167 C C . ILE A 1 147 ? -0.761 -4.581 -18.475 1.00 84.88 147 ILE A C 1
ATOM 1169 O O . ILE A 1 147 ? -1.505 -4.583 -17.500 1.00 84.88 147 ILE A O 1
ATOM 1173 N N . ALA A 1 148 ? -0.919 -3.706 -19.476 1.00 88.06 148 ALA A N 1
ATOM 1174 C CA . ALA A 1 148 ? -1.829 -2.562 -19.377 1.00 88.06 148 ALA A CA 1
ATOM 1175 C C . ALA A 1 148 ? -3.278 -2.979 -19.102 1.00 88.06 148 ALA A C 1
ATOM 1177 O O . ALA A 1 148 ? -3.927 -2.415 -18.220 1.00 88.06 148 ALA A O 1
ATOM 1178 N N . LEU A 1 149 ? -3.770 -3.999 -19.810 1.00 88.19 149 LEU A N 1
ATOM 1179 C CA . LEU A 1 149 ? -5.147 -4.460 -19.661 1.00 88.19 149 LEU A CA 1
ATOM 1180 C C . LEU A 1 149 ? -5.403 -5.110 -18.281 1.00 88.19 149 LEU A C 1
ATOM 1182 O O . LEU A 1 149 ? -6.311 -4.643 -17.586 1.00 88.19 149 LEU A O 1
ATOM 1186 N N . PRO A 1 150 ? -4.611 -6.105 -17.816 1.00 86.25 150 PRO A N 1
ATOM 1187 C CA . PRO A 1 150 ? -4.736 -6.626 -16.452 1.00 86.25 150 PRO A CA 1
ATOM 1188 C C . PRO A 1 150 ? -4.599 -5.546 -15.375 1.00 86.25 150 PRO A C 1
ATOM 1190 O O . PRO A 1 150 ? -5.361 -5.535 -14.410 1.00 86.25 150 PRO A O 1
ATOM 1193 N N . VAL A 1 151 ? -3.657 -4.618 -15.543 1.00 88.25 151 VAL A N 1
ATOM 1194 C CA . VAL A 1 151 ? -3.375 -3.564 -14.564 1.00 88.25 151 VAL A CA 1
ATOM 1195 C C . VAL A 1 151 ? -4.524 -2.569 -14.453 1.00 88.25 151 VAL A C 1
ATOM 1197 O O . VAL A 1 151 ? -4.833 -2.141 -13.351 1.00 88.25 151 VAL A O 1
ATOM 1200 N N . ILE A 1 152 ? -5.196 -2.210 -15.545 1.00 89.31 152 ILE A N 1
ATOM 1201 C CA . ILE A 1 152 ? -6.318 -1.261 -15.488 1.00 89.31 152 ILE A CA 1
ATOM 1202 C C . ILE A 1 152 ? -7.600 -1.933 -14.983 1.00 89.31 152 ILE A C 1
ATOM 1204 O O . ILE A 1 152 ? -8.376 -1.301 -14.270 1.00 89.31 152 ILE A O 1
ATOM 1208 N N . LEU A 1 153 ? -7.831 -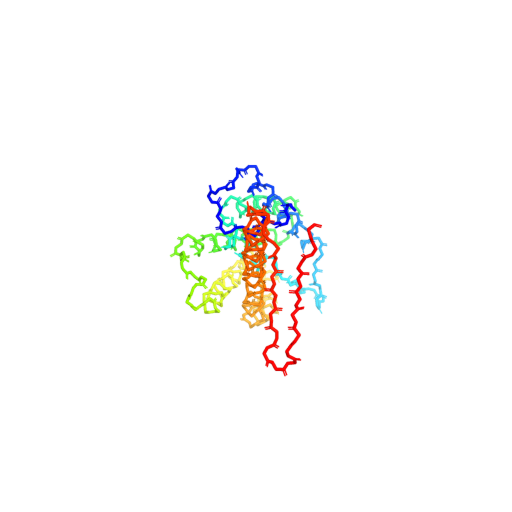3.205 -15.323 1.00 88.25 153 LEU A N 1
ATOM 1209 C CA . LEU A 1 153 ? -9.075 -3.896 -14.970 1.00 88.25 153 LEU A CA 1
ATOM 1210 C C . LEU A 1 153 ? -9.007 -4.608 -13.614 1.00 88.25 153 LEU A C 1
ATOM 1212 O O . LEU A 1 153 ? -9.885 -4.432 -12.771 1.00 88.25 153 LEU A O 1
ATOM 1216 N N . ILE A 1 154 ? -7.977 -5.425 -13.393 1.00 89.75 154 ILE A N 1
ATOM 1217 C CA . ILE A 1 154 ? -7.907 -6.336 -12.242 1.00 89.75 154 ILE A CA 1
ATOM 1218 C C . ILE A 1 154 ? -7.356 -5.613 -11.013 1.00 89.75 154 ILE A C 1
ATOM 1220 O O . ILE A 1 154 ? -7.813 -5.852 -9.897 1.00 89.75 154 ILE A O 1
ATOM 1224 N N . TYR A 1 155 ? -6.378 -4.722 -11.177 1.00 88.00 155 TYR A N 1
ATOM 1225 C CA . TYR A 1 155 ? -5.625 -4.224 -10.026 1.00 88.00 155 TYR A CA 1
ATOM 1226 C C . TYR A 1 155 ? -6.374 -3.159 -9.208 1.00 88.00 155 TYR A C 1
ATOM 1228 O O . TYR A 1 155 ? -6.313 -3.225 -7.977 1.00 88.00 155 TYR A O 1
ATOM 1236 N N . PRO A 1 156 ? -7.134 -2.217 -9.801 1.00 91.81 156 PRO A N 1
ATOM 1237 C CA . PRO A 1 156 ? -8.037 -1.364 -9.038 1.00 91.81 156 PRO A CA 1
ATOM 1238 C C . PRO A 1 156 ? -9.070 -2.174 -8.261 1.00 91.81 156 PRO A C 1
ATOM 1240 O O . PRO A 1 156 ? -9.324 -1.878 -7.097 1.00 91.81 156 PRO A O 1
ATOM 1243 N N . LEU A 1 157 ? -9.596 -3.250 -8.855 1.00 93.12 157 LEU A N 1
ATOM 1244 C CA . LEU A 1 157 ? -10.505 -4.156 -8.161 1.00 93.12 157 LEU A CA 1
ATOM 1245 C C . LEU A 1 157 ? -9.807 -4.852 -6.985 1.00 93.12 157 LEU A C 1
ATOM 1247 O O . LEU A 1 157 ? -10.337 -4.858 -5.878 1.00 93.12 157 LEU A O 1
ATOM 1251 N N . ALA A 1 158 ? -8.593 -5.368 -7.184 1.00 92.44 158 ALA A N 1
ATOM 1252 C CA . ALA A 1 158 ? -7.787 -5.950 -6.112 1.00 92.44 158 ALA A CA 1
ATOM 1253 C C . ALA A 1 158 ? -7.459 -4.928 -5.005 1.00 92.44 158 ALA A C 1
ATOM 1255 O O . ALA A 1 158 ? -7.461 -5.276 -3.827 1.00 92.44 158 ALA A O 1
ATOM 1256 N N . THR A 1 159 ? -7.247 -3.659 -5.364 1.00 93.81 159 THR A N 1
ATOM 1257 C CA . THR A 1 159 ? -7.032 -2.555 -4.414 1.00 93.81 159 THR A CA 1
ATOM 1258 C C . THR A 1 159 ? -8.278 -2.296 -3.576 1.00 93.81 159 THR A C 1
ATOM 1260 O O . THR A 1 159 ? -8.186 -2.188 -2.356 1.00 93.81 159 THR A O 1
ATOM 1263 N N . VAL A 1 160 ? -9.451 -2.256 -4.211 1.00 95.62 160 VAL A N 1
ATOM 1264 C CA . VAL A 1 160 ? -10.738 -2.134 -3.518 1.00 95.62 160 VAL A CA 1
ATOM 1265 C C . VAL A 1 160 ? -10.957 -3.322 -2.589 1.00 95.62 160 VAL A C 1
ATOM 1267 O O . VAL A 1 160 ? -11.264 -3.117 -1.421 1.00 95.62 160 VAL A O 1
ATOM 1270 N N . LEU A 1 161 ? -10.741 -4.550 -3.061 1.00 95.19 161 LEU A N 1
ATOM 1271 C CA . LEU A 1 161 ? -10.896 -5.762 -2.255 1.00 95.19 161 LEU A CA 1
ATOM 1272 C C . LEU A 1 161 ? -9.971 -5.764 -1.035 1.00 95.19 161 LEU A C 1
ATOM 1274 O O . LEU A 1 161 ? -10.434 -6.002 0.080 1.00 95.19 161 LEU A O 1
ATOM 1278 N N . LEU A 1 162 ? -8.685 -5.456 -1.225 1.00 93.19 162 LEU A N 1
ATOM 1279 C CA . LEU A 1 162 ? -7.729 -5.376 -0.123 1.00 93.19 162 LEU A CA 1
ATOM 1280 C C . LEU A 1 162 ? -8.102 -4.249 0.850 1.00 93.19 162 LEU A C 1
ATOM 1282 O O . LEU A 1 162 ? -8.046 -4.440 2.063 1.00 93.19 162 LEU A O 1
ATOM 1286 N N . GLY A 1 163 ? -8.543 -3.101 0.335 1.00 93.06 163 GLY A N 1
ATOM 1287 C CA . GLY A 1 163 ? -9.023 -1.989 1.149 1.00 93.06 163 GLY A CA 1
ATOM 1288 C C . GLY A 1 163 ? -10.263 -2.346 1.970 1.00 93.06 163 GLY A C 1
ATOM 1289 O O . GLY A 1 163 ? -10.301 -2.048 3.159 1.00 93.06 163 GLY A O 1
ATOM 1290 N N . ILE A 1 164 ? -11.241 -3.046 1.388 1.00 93.31 164 ILE A N 1
ATOM 1291 C CA . ILE A 1 164 ? -12.422 -3.552 2.107 1.00 93.31 164 ILE A CA 1
ATOM 1292 C C . ILE A 1 164 ? -11.999 -4.549 3.184 1.00 93.31 164 ILE A C 1
ATOM 1294 O O . ILE A 1 164 ? -12.453 -4.443 4.318 1.00 93.31 164 ILE A O 1
ATOM 1298 N N . LEU A 1 165 ? -11.111 -5.495 2.861 1.00 91.81 165 LEU A N 1
ATOM 1299 C CA . LEU A 1 165 ? -10.612 -6.472 3.829 1.00 91.81 165 LEU A CA 1
ATOM 1300 C C . LEU A 1 165 ? -9.987 -5.768 5.038 1.00 91.81 165 LEU A C 1
ATOM 1302 O O . LEU A 1 165 ? -10.265 -6.124 6.181 1.00 91.81 165 LEU A O 1
ATOM 1306 N N . MET A 1 166 ? -9.180 -4.738 4.788 1.00 89.38 166 MET A N 1
ATOM 1307 C CA . MET A 1 166 ? -8.548 -3.960 5.845 1.00 89.38 166 MET A CA 1
ATOM 1308 C C . MET A 1 166 ? -9.536 -3.086 6.626 1.00 89.38 166 MET A C 1
ATOM 1310 O O . MET A 1 166 ? -9.411 -2.988 7.845 1.00 89.38 166 MET A O 1
ATOM 1314 N N . LEU A 1 167 ? -10.532 -2.480 5.973 1.00 89.56 167 LEU A N 1
ATOM 1315 C CA . LEU A 1 167 ? -11.603 -1.746 6.659 1.00 89.56 167 LEU A CA 1
ATOM 1316 C C . LEU A 1 167 ? -12.406 -2.670 7.573 1.00 89.56 167 LEU A C 1
ATOM 1318 O O . LEU A 1 167 ? -12.553 -2.375 8.756 1.00 89.56 167 LEU A O 1
ATOM 1322 N N . ASN A 1 168 ? -12.834 -3.821 7.056 1.00 88.38 168 ASN A N 1
ATOM 1323 C CA . ASN A 1 168 ? -13.569 -4.823 7.820 1.00 88.38 168 ASN A CA 1
ATOM 1324 C C . ASN A 1 168 ? -12.742 -5.321 9.008 1.00 88.38 168 ASN A C 1
ATOM 1326 O O . ASN A 1 168 ? -13.268 -5.500 10.103 1.00 88.38 168 ASN A O 1
ATOM 1330 N N . GLN A 1 169 ? -11.435 -5.523 8.821 1.00 85.81 169 GLN A N 1
ATOM 1331 C CA . GLN A 1 169 ? -10.545 -5.919 9.908 1.00 85.81 169 GLN A CA 1
ATOM 1332 C C . GLN A 1 169 ? -10.449 -4.841 10.999 1.00 85.81 169 GLN A C 1
ATOM 1334 O O . GLN A 1 169 ? -10.441 -5.174 12.186 1.00 85.81 169 GLN A O 1
ATOM 1339 N N . ALA A 1 170 ? -10.413 -3.563 10.610 1.00 83.25 170 ALA A N 1
ATOM 1340 C CA . ALA A 1 170 ? -10.404 -2.437 11.538 1.00 83.25 170 ALA A CA 1
ATOM 1341 C C . ALA A 1 170 ? -11.733 -2.303 12.307 1.00 83.25 170 ALA A C 1
ATOM 1343 O O . ALA A 1 170 ? -11.717 -2.163 13.529 1.00 83.25 170 ALA A O 1
ATOM 1344 N N . GLU A 1 171 ? -12.877 -2.403 11.624 1.00 85.00 171 GLU A N 1
ATOM 1345 C CA . GLU A 1 171 ? -14.205 -2.336 12.253 1.00 85.00 171 GLU A CA 1
ATOM 1346 C C . GLU A 1 171 ? -14.464 -3.523 13.183 1.00 85.00 171 GLU A C 1
ATOM 1348 O O . GLU A 1 171 ? -14.887 -3.339 14.324 1.00 85.00 171 GLU A O 1
ATOM 1353 N N . ASN A 1 172 ? -14.140 -4.744 12.745 1.00 85.19 172 ASN A N 1
ATOM 1354 C CA . ASN A 1 172 ? -14.266 -5.944 13.574 1.00 85.19 172 ASN A CA 1
ATOM 1355 C C . ASN A 1 172 ? -13.448 -5.831 14.862 1.00 85.19 172 ASN A C 1
ATOM 1357 O O . ASN A 1 172 ? -13.873 -6.307 15.916 1.00 85.19 172 ASN A O 1
ATOM 1361 N N . TRP A 1 173 ? -12.275 -5.203 14.788 1.00 81.38 173 TRP A N 1
ATOM 1362 C CA . TRP A 1 173 ? -11.450 -4.940 15.956 1.00 81.38 173 TRP A CA 1
ATOM 1363 C C . TRP A 1 173 ? -12.091 -3.918 16.907 1.00 81.38 173 TRP A C 1
ATOM 1365 O O . TRP A 1 173 ? -12.161 -4.171 18.112 1.00 81.38 173 TRP A O 1
ATOM 1375 N N . GLU A 1 174 ? -12.594 -2.793 16.389 1.00 83.38 174 GLU A N 1
ATOM 1376 C CA . GLU A 1 174 ? -13.301 -1.791 17.201 1.00 83.38 174 GLU A CA 1
ATOM 1377 C C . GLU A 1 174 ? -14.525 -2.393 17.903 1.00 83.38 174 GLU A C 1
ATOM 1379 O O . GLU A 1 174 ? -14.695 -2.191 19.107 1.00 83.38 174 GLU A O 1
ATOM 1384 N N . ASN A 1 175 ? -15.310 -3.203 17.189 1.00 87.06 175 ASN A N 1
ATOM 1385 C CA . ASN A 1 175 ? -16.490 -3.875 17.729 1.00 87.06 175 ASN A CA 1
ATOM 1386 C C . ASN A 1 175 ? -16.131 -4.863 18.847 1.00 87.06 175 ASN A C 1
ATOM 1388 O O . ASN A 1 175 ? -16.759 -4.847 19.904 1.00 87.06 175 ASN A O 1
ATOM 1392 N N . ARG A 1 176 ? -15.083 -5.680 18.665 1.00 86.75 176 ARG A N 1
ATOM 1393 C CA . ARG A 1 176 ? -14.596 -6.604 19.709 1.00 86.75 176 ARG A CA 1
ATOM 1394 C C . ARG A 1 176 ? -14.113 -5.863 20.948 1.00 86.75 176 ARG A C 1
ATOM 1396 O O . ARG A 1 176 ? -14.415 -6.264 22.065 1.00 86.75 176 ARG A O 1
ATOM 1403 N N . LYS A 1 177 ? -13.384 -4.763 20.763 1.00 85.69 177 LYS A N 1
ATOM 1404 C CA . LYS A 1 177 ? -12.908 -3.948 21.882 1.00 85.69 177 LYS A CA 1
ATOM 1405 C C . LYS A 1 177 ? -14.068 -3.297 22.639 1.00 85.69 177 LYS A C 1
ATOM 1407 O O . LYS A 1 177 ? -14.037 -3.253 23.865 1.00 85.69 177 LYS A O 1
ATOM 1412 N N . ALA A 1 178 ? -15.075 -2.796 21.926 1.00 86.69 178 ALA A N 1
ATOM 1413 C CA . ALA A 1 178 ? -16.274 -2.230 22.536 1.00 86.69 178 ALA A CA 1
ATOM 1414 C C . ALA A 1 178 ? -17.058 -3.284 23.334 1.00 86.69 178 ALA A C 1
ATOM 1416 O O . ALA A 1 178 ? -17.486 -2.986 24.448 1.00 86.69 178 ALA A O 1
ATOM 1417 N N . LEU A 1 179 ? -17.170 -4.509 22.804 1.00 88.44 179 LEU A N 1
ATOM 1418 C CA . LEU A 1 179 ? -17.802 -5.633 23.492 1.00 88.44 179 LEU A CA 1
ATOM 1419 C C . LEU A 1 179 ? -17.074 -5.964 24.801 1.00 88.44 179 LEU A C 1
ATOM 1421 O O . LEU A 1 179 ? -17.699 -5.909 25.855 1.00 88.44 179 LEU A O 1
ATOM 1425 N N . ASN A 1 180 ? -15.754 -6.168 24.760 1.00 88.38 180 ASN A N 1
ATOM 1426 C CA . ASN A 1 180 ? -14.965 -6.468 25.962 1.00 88.38 180 ASN A CA 1
ATOM 1427 C C . ASN A 1 180 ? -15.102 -5.372 27.034 1.00 88.38 180 ASN A C 1
ATOM 1429 O O . ASN A 1 180 ? -15.279 -5.670 28.209 1.00 88.38 180 ASN A O 1
ATOM 1433 N N . ILE A 1 181 ? -15.076 -4.092 26.638 1.00 88.31 181 ILE A N 1
ATOM 1434 C CA . ILE A 1 181 ? -15.262 -2.974 27.579 1.00 88.31 181 ILE A CA 1
ATOM 1435 C C . ILE A 1 181 ? -16.678 -2.981 28.175 1.00 88.31 181 ILE A C 1
ATOM 1437 O O . ILE A 1 181 ? -16.856 -2.626 29.340 1.00 88.31 181 ILE A O 1
ATOM 1441 N N . SER A 1 182 ? -17.698 -3.342 27.392 1.00 87.56 182 SER A N 1
ATOM 1442 C CA . SER A 1 182 ? -19.068 -3.463 27.900 1.00 87.56 182 SER A CA 1
ATOM 1443 C C . SER A 1 182 ? -19.232 -4.647 28.857 1.00 87.56 182 SER A C 1
ATOM 1445 O O . SER A 1 182 ? -19.902 -4.488 29.873 1.00 87.56 182 SER A O 1
ATOM 1447 N N . GLU A 1 183 ? -18.560 -5.772 28.594 1.00 90.25 183 GLU A N 1
ATOM 1448 C CA . GLU A 1 183 ? -18.537 -6.952 29.467 1.00 90.25 183 GLU A CA 1
ATOM 1449 C C . GLU A 1 183 ? -17.822 -6.658 30.791 1.00 90.25 183 GLU A C 1
ATOM 1451 O O . GLU A 1 183 ? -18.371 -6.948 31.848 1.00 90.25 183 GLU A O 1
ATOM 1456 N N . GLU A 1 184 ? -16.656 -6.002 30.766 1.00 88.75 184 GLU A N 1
ATOM 1457 C CA . GLU A 1 184 ? -15.943 -5.583 31.985 1.00 88.75 184 GLU A CA 1
ATOM 1458 C C . GLU A 1 184 ? -16.785 -4.620 32.836 1.00 88.75 184 GLU A C 1
ATOM 1460 O O . GLU A 1 184 ? -16.853 -4.753 34.059 1.00 88.75 184 GLU A O 1
ATOM 1465 N N . ARG A 1 185 ? -17.474 -3.662 32.197 1.00 85.12 185 ARG A N 1
ATOM 1466 C CA . ARG A 1 185 ? -18.394 -2.748 32.895 1.00 85.12 185 ARG A CA 1
ATOM 1467 C C . ARG A 1 185 ? -19.590 -3.480 33.490 1.00 85.12 185 ARG A C 1
ATOM 1469 O O . ARG A 1 185 ? -20.025 -3.113 34.577 1.00 85.12 185 ARG A O 1
ATOM 1476 N N . TRP A 1 186 ? -20.121 -4.476 32.783 1.00 81.62 186 TRP A N 1
ATOM 1477 C CA . TRP A 1 186 ? -21.224 -5.298 33.268 1.00 81.62 186 TRP A CA 1
ATOM 1478 C C . TRP A 1 186 ? -20.787 -6.142 34.468 1.00 81.62 186 TRP A C 1
ATOM 1480 O O . TRP A 1 186 ? -21.421 -6.060 35.513 1.00 81.62 186 TRP A O 1
ATOM 1490 N N . HIS A 1 187 ? -19.648 -6.834 34.377 1.00 81.62 187 HIS A N 1
ATOM 1491 C CA . HIS A 1 187 ? -19.058 -7.576 35.495 1.00 81.62 187 HIS A CA 1
ATOM 1492 C C . HIS A 1 187 ? -18.836 -6.693 36.728 1.00 81.62 187 HIS A C 1
ATOM 1494 O O . HIS A 1 187 ? -19.289 -7.038 37.816 1.00 81.62 187 HIS A O 1
ATOM 1500 N N . PHE A 1 188 ? -18.230 -5.514 36.568 1.00 81.44 188 PHE A N 1
ATOM 1501 C CA . PHE A 1 188 ? -17.998 -4.601 37.690 1.00 81.44 188 PHE A CA 1
ATOM 1502 C C . PHE A 1 188 ? -19.301 -4.083 38.322 1.00 81.44 188 PHE A C 1
ATOM 1504 O O . PHE A 1 188 ? -19.391 -3.945 39.541 1.00 81.44 188 PHE A O 1
ATOM 1511 N N . ALA A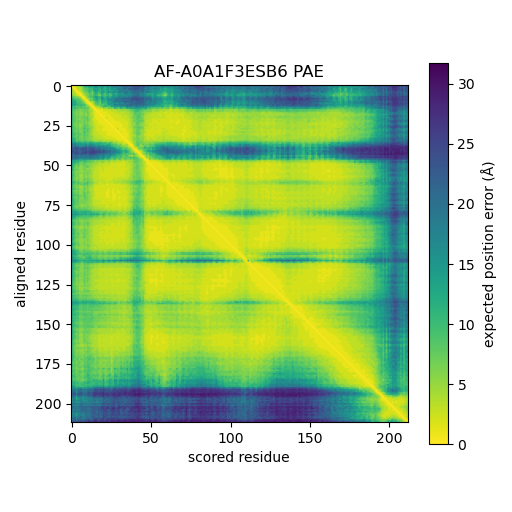 1 189 ? -20.329 -3.808 37.512 1.00 80.19 189 ALA A N 1
ATOM 1512 C CA . ALA A 1 189 ? -21.638 -3.394 38.015 1.00 80.19 189 ALA A CA 1
ATOM 1513 C C . ALA A 1 189 ? -22.347 -4.499 38.819 1.00 80.19 189 ALA A C 1
ATOM 1515 O O . ALA A 1 189 ? -23.152 -4.173 39.687 1.00 80.19 189 ALA A O 1
ATOM 1516 N N . LEU A 1 190 ? -22.043 -5.774 38.552 1.00 76.44 190 LEU A N 1
ATOM 1517 C CA . LEU A 1 190 ? -22.565 -6.922 39.298 1.00 76.44 190 LEU A CA 1
ATOM 1518 C C . LEU A 1 190 ? -21.747 -7.259 40.550 1.00 76.44 190 LEU A C 1
ATOM 1520 O O . LEU A 1 190 ? -22.314 -7.672 41.556 1.00 76.44 190 LEU A O 1
ATOM 1524 N N . GLU A 1 191 ? -20.429 -7.065 40.515 1.00 70.31 191 GLU A N 1
ATOM 1525 C CA . GLU A 1 191 ? -19.549 -7.310 41.668 1.00 70.31 191 GLU A CA 1
ATOM 1526 C C . GLU A 1 191 ? -19.599 -6.174 42.706 1.00 70.31 191 GLU A C 1
ATOM 1528 O O . GLU A 1 191 ? -19.356 -6.402 43.889 1.00 70.31 191 GLU A O 1
ATOM 1533 N N . GLY A 1 192 ? -19.940 -4.949 42.288 1.00 65.50 192 GLY A N 1
ATOM 1534 C CA . GLY A 1 192 ? -19.992 -3.765 43.153 1.00 65.50 192 GLY A CA 1
ATOM 1535 C C . GLY A 1 192 ? -21.044 -3.782 44.281 1.00 65.50 192 GLY A C 1
ATOM 1536 O O . GLY A 1 192 ? -20.715 -3.337 45.381 1.00 65.50 192 GLY A O 1
ATOM 1537 N N . PRO A 1 193 ? -22.291 -4.250 44.063 1.00 63.41 193 PRO A N 1
ATOM 1538 C CA . PRO A 1 193 ? -23.313 -4.281 45.109 1.00 63.41 193 PRO A CA 1
ATOM 1539 C C . PRO A 1 193 ? -23.266 -5.519 46.019 1.00 63.41 193 PRO A C 1
ATOM 1541 O O . PRO A 1 193 ? -23.841 -5.474 47.101 1.00 63.41 193 PRO A O 1
ATOM 1544 N N . GLY A 1 194 ? -22.632 -6.628 45.615 1.00 58.94 194 GLY A N 1
ATOM 1545 C CA . GLY A 1 194 ? -22.743 -7.909 46.339 1.00 58.94 194 GLY A CA 1
ATOM 1546 C C . GLY A 1 194 ? -24.153 -8.534 46.315 1.00 58.94 194 GLY A C 1
ATOM 1547 O O . GLY A 1 194 ? -24.377 -9.577 46.936 1.00 58.94 194 GLY A O 1
ATOM 1548 N N . ASP A 1 195 ? -25.090 -7.919 45.586 1.00 60.81 195 ASP A N 1
ATOM 1549 C CA . ASP A 1 195 ? -26.443 -8.422 45.362 1.00 60.81 195 ASP A CA 1
ATOM 1550 C C . ASP A 1 195 ? -26.447 -9.369 44.157 1.00 60.81 195 ASP A C 1
ATOM 1552 O O . ASP A 1 195 ? -25.973 -9.031 43.071 1.00 60.81 195 ASP A O 1
ATOM 1556 N N . GLY A 1 196 ? -26.983 -10.575 44.350 1.00 68.69 196 GLY A N 1
ATOM 1557 C CA . GLY A 1 196 ? -27.107 -11.567 43.285 1.00 68.69 196 GLY A CA 1
ATOM 1558 C C . GLY A 1 196 ? -27.989 -11.076 42.133 1.00 68.69 196 GLY A C 1
ATOM 1559 O O . GLY A 1 196 ? -28.988 -10.384 42.332 1.00 68.69 196 GLY A O 1
ATOM 1560 N N . VAL A 1 197 ? -27.643 -11.473 40.912 1.00 72.06 197 VAL A N 1
ATOM 1561 C CA . VAL A 1 197 ? -28.451 -11.220 39.716 1.00 72.06 197 VAL A CA 1
ATOM 1562 C C . VAL A 1 197 ? -29.573 -12.236 39.658 1.00 72.06 197 VAL A C 1
ATOM 1564 O O . VAL A 1 197 ? -29.332 -13.427 39.861 1.00 72.06 197 VAL A O 1
ATOM 1567 N N . TRP A 1 198 ? -30.782 -11.789 39.334 1.00 79.75 198 TRP A N 1
ATOM 1568 C CA . TRP A 1 198 ? -31.876 -12.683 38.996 1.00 79.75 198 TRP A CA 1
ATOM 1569 C C . TRP A 1 198 ? -32.420 -12.377 37.606 1.00 79.75 198 TRP A C 1
ATOM 1571 O O . TRP A 1 198 ? -32.475 -11.220 37.195 1.00 79.75 198 TRP A O 1
ATOM 1581 N N . ASP A 1 199 ? -32.798 -13.426 36.885 1.00 84.38 199 ASP A N 1
ATOM 1582 C CA . ASP A 1 199 ? -33.442 -13.331 35.576 1.00 84.38 199 ASP A CA 1
ATOM 1583 C C . ASP A 1 199 ? -34.756 -14.111 35.628 1.00 84.38 199 ASP A C 1
ATOM 1585 O O . ASP A 1 199 ? -34.786 -15.238 36.127 1.00 84.38 199 ASP A O 1
ATOM 1589 N N . TRP A 1 200 ? -35.848 -13.501 35.171 1.00 89.00 200 TRP A N 1
ATOM 1590 C CA . TRP A 1 200 ? -37.175 -14.114 35.158 1.00 89.00 200 TRP A CA 1
ATOM 1591 C C . TRP A 1 200 ? -37.637 -14.290 33.722 1.00 89.00 200 TRP A C 1
ATOM 1593 O O . TRP A 1 200 ? -37.768 -13.321 32.975 1.00 89.00 200 TRP A O 1
ATOM 1603 N N . ASN A 1 201 ? -37.954 -15.530 33.358 1.00 87.19 201 ASN A N 1
ATOM 1604 C CA . ASN A 1 201 ? -38.594 -15.834 32.092 1.00 87.19 201 ASN A CA 1
ATOM 1605 C C . ASN A 1 201 ? -40.126 -15.772 32.258 1.00 87.19 201 ASN A C 1
ATOM 1607 O O . ASN A 1 201 ? -40.707 -16.695 32.831 1.00 87.19 201 ASN A O 1
ATOM 1611 N N . PRO A 1 202 ? -40.824 -14.751 31.726 1.00 86.00 202 PRO A N 1
ATOM 1612 C 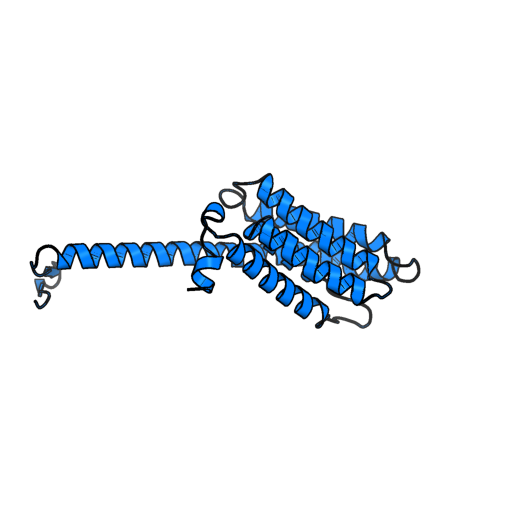CA . PRO A 1 202 ? -42.272 -14.617 31.890 1.00 86.00 202 PRO A CA 1
ATOM 1613 C C . PRO A 1 202 ? -43.091 -15.658 31.109 1.00 86.00 202 PRO A C 1
ATOM 1615 O O . PRO A 1 202 ? -44.284 -15.800 31.364 1.00 86.00 202 PRO A O 1
ATOM 1618 N N . GLN A 1 203 ? -42.490 -16.382 30.156 1.00 88.00 203 GLN A N 1
ATOM 1619 C CA . GLN A 1 203 ? -43.175 -17.414 29.366 1.00 88.00 203 GLN A CA 1
ATOM 1620 C C . GLN A 1 203 ? -43.133 -18.786 30.047 1.00 88.00 203 GLN A C 1
ATOM 1622 O O . GLN A 1 203 ? -44.125 -19.511 30.016 1.00 88.00 203 GLN A O 1
ATOM 1627 N N . THR A 1 204 ? -42.000 -19.142 30.663 1.00 90.50 204 THR A N 1
ATOM 1628 C CA . THR A 1 204 ? -41.828 -20.419 31.389 1.00 90.50 204 THR A CA 1
ATOM 1629 C C . THR A 1 204 ? -42.038 -20.281 32.896 1.00 90.50 204 THR A C 1
ATOM 1631 O O . THR A 1 204 ? -42.185 -21.280 33.594 1.00 90.50 204 THR A O 1
ATOM 1634 N N . ASN A 1 205 ? -42.104 -19.043 33.392 1.00 89.31 205 ASN A N 1
ATOM 1635 C CA . ASN A 1 205 ? -42.179 -18.671 34.801 1.00 89.31 205 ASN A CA 1
ATOM 1636 C C . ASN A 1 205 ? -40.991 -19.161 35.653 1.00 89.31 205 ASN A C 1
ATOM 1638 O O . ASN A 1 205 ? -41.107 -19.309 36.869 1.00 89.31 205 ASN A O 1
ATOM 1642 N N . GLU A 1 206 ? -39.847 -19.410 35.017 1.00 86.75 206 GLU A N 1
ATOM 1643 C CA . GLU A 1 206 ? -38.604 -19.804 35.680 1.00 86.75 206 GLU A CA 1
ATOM 1644 C C . GLU A 1 206 ? -37.823 -18.569 36.138 1.00 86.75 206 GLU A C 1
ATOM 1646 O O . GLU A 1 206 ? -37.758 -17.565 35.424 1.00 86.75 206 GLU A O 1
ATOM 1651 N N . ILE A 1 207 ? -37.222 -18.650 37.329 1.00 84.12 207 ILE A N 1
ATOM 1652 C CA . ILE A 1 207 ? -36.370 -17.597 37.888 1.00 84.12 207 ILE A CA 1
ATOM 1653 C C . ILE A 1 207 ? -34.982 -18.181 38.142 1.00 84.12 207 ILE A C 1
ATOM 1655 O O . ILE A 1 207 ? -34.831 -19.158 38.878 1.00 84.12 207 ILE A O 1
ATOM 1659 N N . PHE A 1 208 ? -33.969 -17.578 37.532 1.00 79.38 208 PHE A N 1
ATOM 1660 C CA . PHE A 1 208 ? -32.565 -17.886 37.765 1.00 79.38 208 PHE A CA 1
ATOM 1661 C C . PHE A 1 208 ? -31.987 -16.907 38.786 1.00 79.38 208 PHE A C 1
ATOM 1663 O O . PHE A 1 208 ? -32.292 -15.724 38.719 1.00 79.38 208 PHE A O 1
ATOM 1670 N N . TYR A 1 209 ? -31.132 -17.385 39.691 1.00 78.38 209 TYR A N 1
ATOM 1671 C CA . TYR A 1 209 ? -30.374 -16.561 40.636 1.00 78.38 209 TYR A CA 1
ATOM 1672 C C . TYR A 1 209 ? -28.881 -16.872 40.492 1.00 78.38 209 TYR A C 1
ATOM 1674 O O . TYR A 1 209 ? -28.492 -18.045 40.480 1.00 78.38 209 TYR A O 1
ATOM 1682 N N . SER A 1 210 ? -28.031 -15.849 40.410 1.00 71.94 210 SER A N 1
ATOM 1683 C CA . SER A 1 210 ? -26.580 -16.038 40.434 1.00 71.94 210 SER A CA 1
ATOM 1684 C C . SER A 1 210 ? -26.137 -16.520 41.817 1.00 71.94 210 SER A C 1
ATOM 1686 O O . SER A 1 210 ? -26.576 -15.985 42.836 1.00 71.94 210 SER A O 1
ATOM 1688 N N . LYS A 1 211 ? -25.246 -17.514 41.871 1.00 65.44 211 LYS A N 1
ATOM 1689 C CA . LYS A 1 211 ? -24.631 -17.948 43.134 1.00 65.44 211 LYS A CA 1
ATOM 1690 C C . LYS A 1 211 ? -23.653 -16.873 43.622 1.00 65.44 211 LYS A C 1
ATOM 1692 O O . LYS A 1 211 ? -22.860 -16.398 42.813 1.00 65.44 211 LYS A O 1
ATOM 1697 N N . GLN A 1 212 ? -23.758 -16.506 44.902 1.00 57.94 212 GLN A N 1
ATOM 1698 C CA . GLN A 1 212 ? -22.761 -15.698 45.618 1.00 57.94 212 GLN A CA 1
ATOM 1699 C C . GLN A 1 212 ? -21.423 -16.431 45.718 1.00 57.94 212 GLN A C 1
ATOM 1701 O O . GLN A 1 212 ? -21.448 -17.681 45.839 1.00 57.94 212 GLN A O 1
#

Radius of gyration: 23.78 Å; Cα contacts (8 Å, |Δi|>4): 221; chains: 1; bounding box: 64×36×72 Å

pLDDT: mean 84.2, std 12.59, range [40.19, 97.5]

Solvent-accessible surface area (backbone atoms only — not comparable to full-atom values): 11465 Å² total; per-residue (Å²): 110,74,72,65,58,71,56,48,88,57,66,88,77,53,55,69,68,57,38,46,52,54,4,48,53,53,15,50,54,46,44,50,54,66,75,57,69,49,69,88,46,99,91,45,76,64,75,64,57,46,50,53,39,17,51,45,4,42,75,61,32,61,61,18,23,52,45,17,41,51,51,36,35,50,52,36,60,74,68,45,68,78,57,20,66,22,52,32,51,33,45,55,49,16,25,49,53,15,32,51,46,39,69,76,40,79,64,45,79,77,69,59,35,66,56,50,34,33,52,50,25,45,52,46,43,55,51,42,58,60,33,45,71,58,32,54,80,92,53,30,61,66,46,47,73,69,42,49,62,56,43,66,62,51,43,19,52,51,29,27,51,52,49,49,53,52,51,52,53,34,51,54,47,52,53,51,52,52,49,52,54,51,51,54,52,51,52,50,66,49,63,70,73,74,57,68,54,70,51,73,41,88,88,80,70,48,72,49,70,51,83,130

Sequence (212 aa):
MLYDYFWSRNENQKGYLFKIGSGIVWGGIGIVLILTPWHFVPGIFFDTRSIMLSIAALFFGSIPGITAMIIIGAYRIFAGGAGAAMGTTVVFTSVTIGLLWWYFRPDWRRKNYLLELAAMGITVHLVMLGCTFLLPDEVRWNTIENIALPVILIYPLATVLLGILMLNQAENWENRKALNISEERWHFALEGPGDGVWDWNPQTNEIFYSKQ